Protein AF-0000000074527775 (afdb_homodimer)

Solvent-accessible surface area (backbone atoms only — not comparable to full-atom values): 13737 Å² total; per-residue (Å²): 125,90,85,75,30,67,47,82,61,46,40,72,69,41,56,65,43,55,23,72,72,35,73,63,36,33,44,51,71,63,74,42,88,70,61,66,78,47,74,62,95,48,33,41,27,26,55,46,90,75,56,88,42,85,32,30,34,38,37,35,44,49,78,55,73,40,43,36,58,60,75,55,53,80,89,44,18,60,60,48,2,46,46,50,45,46,50,14,51,49,37,59,76,68,68,30,77,65,9,24,32,39,37,35,48,28,40,65,21,26,45,24,39,61,26,42,42,46,36,38,39,38,21,70,51,78,47,34,42,63,56,63,125,91,84,77,31,67,47,80,60,46,41,73,70,41,57,65,44,56,23,72,71,36,73,66,37,32,44,51,71,61,74,43,89,71,62,65,77,46,73,62,93,47,34,41,26,23,54,46,91,77,55,88,41,86,32,29,34,38,38,33,43,50,77,58,74,42,43,36,58,58,74,56,51,80,89,44,19,60,60,47,2,47,46,48,45,47,50,15,51,50,36,59,76,68,68,30,75,64,9,24,31,40,37,34,46,29,39,67,22,25,44,25,39,60,26,43,43,46,36,40,40,38,22,73,48,80,47,35,40,63,56,63

InterPro domains:
  IPR001310 Histidine triad (HIT) protein [PR00332] (23-39)
  IPR001310 Histidine triad (HIT) protein [PR00332] (44-62)
  IPR001310 Histidine triad (HIT) protein [PR00332] (112-122)
  IPR001310 Histidine triad (HIT) protein [PTHR23089] (17-132)
  IPR011146 HIT-like domain [PF01230] (30-126)
  IPR011146 HIT-like domain [PS51084] (23-132)
  IPR019808 Histidine triad, conserved site [PS00892] (105-123)
  IPR036265 HIT-like superfamily [G3DSA:3.30.428.10] (6-132)
  IPR036265 HIT-like superfamily [SSF54197] (20-131)

Structure (mmCIF, N/CA/C/O backbone):
data_AF-0000000074527775-model_v1
#
loop_
_entity.id
_entity.type
_entity.pdbx_description
1 polymer 'Predicted protein'
#
loop_
_atom_site.group_PDB
_atom_site.id
_atom_site.type_symbol
_atom_site.label_atom_id
_atom_site.label_alt_id
_atom_site.label_comp_id
_atom_site.label_asym_id
_atom_site.label_entity_id
_atom_site.label_seq_id
_atom_site.pdbx_PDB_ins_code
_atom_site.Cartn_x
_atom_site.Cartn_y
_atom_site.Cartn_z
_atom_site.occupancy
_atom_site.B_iso_or_equiv
_atom_site.auth_seq_id
_atom_site.auth_comp_id
_atom_site.auth_asym_id
_atom_site.auth_atom_id
_atom_site.pdbx_PDB_model_num
ATOM 1 N N . MET A 1 1 ? 19.094 -18.531 9.008 1 29.58 1 MET A N 1
ATOM 2 C CA . MET A 1 1 ? 18.219 -17.875 8.039 1 29.58 1 MET A CA 1
ATOM 3 C C . MET A 1 1 ? 18.656 -16.438 7.797 1 29.58 1 MET A C 1
ATOM 5 O O . MET A 1 1 ? 18.875 -15.68 8.742 1 29.58 1 MET A O 1
ATOM 9 N N . SER A 1 2 ? 19.344 -16 6.945 1 36.06 2 SER A N 1
ATOM 10 C CA . SER A 1 2 ? 20.219 -14.844 6.824 1 36.06 2 SER A CA 1
ATOM 11 C C . SER A 1 2 ? 19.516 -13.562 7.23 1 36.06 2 SER A C 1
ATOM 13 O O . SER A 1 2 ? 18.438 -13.242 6.703 1 36.06 2 SER A O 1
ATOM 15 N N . SER A 1 3 ? 19.578 -12.992 8.492 1 49.12 3 SER A N 1
ATOM 16 C CA . SER A 1 3 ? 19.25 -11.898 9.406 1 49.12 3 SER A CA 1
ATOM 17 C C . SER A 1 3 ? 19.344 -10.547 8.711 1 49.12 3 SER A C 1
ATOM 19 O O . SER A 1 3 ? 19.422 -9.508 9.375 1 49.12 3 SER A O 1
ATOM 21 N N . SER A 1 4 ? 19.688 -10.5 7.449 1 61.34 4 SER A N 1
ATOM 22 C CA . SER A 1 4 ? 20.281 -9.328 6.809 1 61.34 4 SER A CA 1
ATOM 23 C C . SER A 1 4 ? 19.234 -8.258 6.523 1 61.34 4 SER A C 1
ATOM 25 O O . SER A 1 4 ? 19.578 -7.086 6.348 1 61.34 4 SER A O 1
ATOM 27 N N . GLY A 1 5 ? 17.875 -8.523 6.723 1 85.44 5 GLY A N 1
ATOM 28 C CA . GLY A 1 5 ? 16.875 -7.535 6.387 1 85.44 5 GLY A CA 1
ATOM 29 C C . GLY A 1 5 ? 16.688 -7.344 4.895 1 85.44 5 GLY A C 1
ATOM 30 O O . GLY A 1 5 ? 16 -6.418 4.457 1 85.44 5 GLY A O 1
ATOM 31 N N . GLU A 1 6 ? 17.344 -8.211 4.129 1 90.56 6 GLU A N 1
ATOM 32 C CA . GLU A 1 6 ? 17.266 -8.109 2.674 1 90.56 6 GLU A CA 1
ATOM 33 C C . GLU A 1 6 ? 16.25 -9.094 2.105 1 90.56 6 GLU A C 1
ATOM 35 O O . GLU A 1 6 ? 16.25 -10.273 2.471 1 90.56 6 GLU A O 1
ATOM 40 N N . LYS A 1 7 ? 15.508 -8.672 1.248 1 93.75 7 LYS A N 1
ATOM 41 C CA . LYS A 1 7 ? 14.555 -9.531 0.548 1 93.75 7 LYS A CA 1
ATOM 42 C C . LYS A 1 7 ? 15.227 -10.258 -0.611 1 93.75 7 LYS A C 1
ATOM 44 O O . LYS A 1 7 ? 15.914 -9.648 -1.427 1 93.75 7 LYS A O 1
ATOM 49 N N . PRO A 1 8 ? 15.055 -11.57 -0.705 1 89.25 8 PRO A N 1
ATOM 50 C CA . PRO A 1 8 ? 15.617 -12.297 -1.842 1 89.25 8 PRO A CA 1
ATOM 51 C C . PRO A 1 8 ? 15.141 -11.758 -3.188 1 89.25 8 PRO A C 1
ATOM 53 O O . PRO A 1 8 ? 13.977 -11.367 -3.322 1 89.25 8 PRO A O 1
ATOM 56 N N . GLY A 1 9 ? 16.062 -11.719 -4.172 1 91.56 9 GLY A N 1
ATOM 57 C CA . GLY A 1 9 ? 15.703 -11.391 -5.539 1 91.56 9 GLY A CA 1
ATOM 58 C C . GLY A 1 9 ? 15.828 -9.906 -5.844 1 91.56 9 GLY A C 1
ATOM 59 O O . GLY A 1 9 ? 15.664 -9.484 -6.992 1 91.56 9 GLY A O 1
ATOM 60 N N . VAL A 1 10 ? 16.125 -9.188 -4.879 1 94.62 10 VAL A N 1
ATOM 61 C CA . VAL A 1 10 ? 16.266 -7.75 -5.105 1 94.62 10 VAL A CA 1
ATOM 62 C C . VAL A 1 10 ? 17.594 -7.473 -5.824 1 94.62 10 VAL A C 1
ATOM 64 O O . VAL A 1 10 ? 18.672 -7.754 -5.293 1 94.62 10 VAL A O 1
ATOM 67 N N . SER A 1 11 ? 17.469 -7.012 -6.93 1 95.12 11 SER A N 1
ATOM 68 C CA . SER A 1 11 ? 18.641 -6.668 -7.727 1 95.12 11 SER A CA 1
ATOM 69 C C . SER A 1 11 ? 18.281 -5.801 -8.922 1 95.12 11 SER A C 1
ATOM 71 O O . SER A 1 11 ? 17.125 -5.82 -9.375 1 95.12 11 SER A O 1
ATOM 73 N N . ALA A 1 12 ? 19.281 -5.07 -9.422 1 94.44 12 ALA A N 1
ATOM 74 C CA . ALA A 1 12 ? 19.078 -4.258 -10.617 1 94.44 12 ALA A CA 1
ATOM 75 C C . ALA A 1 12 ? 18.672 -5.125 -11.805 1 94.44 12 ALA A C 1
ATOM 77 O O . ALA A 1 12 ? 17.875 -4.707 -12.641 1 94.44 12 ALA A O 1
ATOM 78 N N . ASP A 1 13 ? 19.203 -6.227 -11.898 1 95.44 13 ASP A N 1
ATOM 79 C CA . ASP A 1 13 ? 18.922 -7.137 -13 1 95.44 13 ASP A CA 1
ATOM 80 C C . ASP A 1 13 ? 17.453 -7.559 -12.992 1 95.44 13 ASP A C 1
ATOM 82 O O . ASP A 1 13 ? 16.797 -7.566 -14.039 1 95.44 13 ASP A O 1
ATOM 86 N N . HIS A 1 14 ? 16.953 -7.941 -11.867 1 95.38 14 HIS A N 1
ATOM 87 C CA . HIS A 1 14 ? 15.555 -8.336 -11.766 1 95.38 14 HIS A CA 1
ATOM 88 C C . HIS A 1 14 ? 14.633 -7.168 -12.078 1 95.38 14 HIS A C 1
ATOM 90 O O . HIS A 1 14 ? 13.57 -7.355 -12.672 1 95.38 14 HIS A O 1
ATOM 96 N N . LEU A 1 15 ? 15.055 -5.957 -11.711 1 97 15 LEU A N 1
ATOM 97 C CA . LEU A 1 15 ? 14.219 -4.777 -11.883 1 97 15 LEU A CA 1
ATOM 98 C C . LEU A 1 15 ? 14.336 -4.238 -13.305 1 97 15 LEU A C 1
ATOM 100 O O . LEU A 1 15 ? 13.594 -3.334 -13.695 1 97 15 LEU A O 1
ATOM 104 N N . ALA A 1 16 ? 15.281 -4.836 -14.102 1 96.81 16 ALA A N 1
ATOM 105 C CA . ALA A 1 16 ? 15.453 -4.457 -15.5 1 96.81 16 ALA A CA 1
ATOM 106 C C . ALA A 1 16 ? 14.555 -5.293 -16.406 1 96.81 16 ALA A C 1
ATOM 108 O O . ALA A 1 16 ? 14.383 -4.977 -17.594 1 96.81 16 ALA A O 1
ATOM 109 N N . VAL A 1 17 ? 14.016 -6.348 -15.859 1 97.75 17 VAL A N 1
ATOM 110 C CA . VAL A 1 17 ? 13.133 -7.211 -16.641 1 97.75 17 VAL A CA 1
ATOM 111 C C . VAL A 1 17 ? 11.867 -6.445 -17.016 1 97.75 17 VAL A C 1
ATOM 113 O O . VAL A 1 17 ? 11.273 -5.766 -16.188 1 97.75 17 VAL A O 1
ATOM 116 N N . ASN A 1 18 ? 11.453 -6.531 -18.281 1 98.44 18 ASN A N 1
ATOM 117 C CA . ASN A 1 18 ? 10.18 -5.945 -18.688 1 98.44 18 ASN A CA 1
ATOM 118 C C . ASN A 1 18 ? 9.016 -6.504 -17.859 1 98.44 18 ASN A C 1
ATOM 120 O O . ASN A 1 18 ? 8.883 -7.719 -17.719 1 98.44 18 ASN A O 1
ATOM 124 N N . PRO A 1 19 ? 8.219 -5.645 -17.328 1 98.56 19 PRO A N 1
ATOM 125 C CA . PRO A 1 19 ? 7.117 -6.141 -16.516 1 98.56 19 PRO A CA 1
ATOM 126 C C . PRO A 1 19 ? 6.305 -7.23 -17.203 1 98.56 19 PRO A C 1
ATOM 128 O O . PRO A 1 19 ? 5.895 -8.203 -16.562 1 98.56 19 PRO A O 1
ATOM 131 N N . SER A 1 20 ? 6.129 -7.145 -18.484 1 98.06 20 SER A N 1
ATOM 132 C CA . SER A 1 20 ? 5.305 -8.094 -19.219 1 98.06 20 SER A CA 1
ATOM 133 C C . SER A 1 20 ? 6 -9.445 -19.359 1 98.06 20 SER A C 1
ATOM 135 O O . SER A 1 20 ? 5.387 -10.43 -19.781 1 98.06 20 SER A O 1
ATOM 137 N N . GLU A 1 21 ? 7.227 -9.492 -18.938 1 98.12 21 GLU A N 1
ATOM 138 C CA . GLU A 1 21 ? 8.008 -10.727 -19.094 1 98.12 21 GLU A CA 1
ATOM 139 C C . GLU A 1 21 ? 8.258 -11.383 -17.734 1 98.12 21 GLU A C 1
ATOM 141 O O . GLU A 1 21 ? 8.945 -12.406 -17.656 1 98.12 21 GLU A O 1
ATOM 146 N N . THR A 1 22 ? 7.746 -10.828 -16.703 1 98.12 22 THR A N 1
ATOM 147 C CA . THR A 1 22 ? 7.922 -11.383 -15.375 1 98.12 22 THR A CA 1
ATOM 148 C C . THR A 1 22 ? 6.996 -12.578 -15.156 1 98.12 22 THR A C 1
ATOM 150 O O . THR A 1 22 ? 6.047 -12.781 -15.914 1 98.12 22 THR A O 1
ATOM 153 N N . LEU A 1 23 ? 7.324 -13.328 -14.133 1 97.06 23 LEU A N 1
ATOM 154 C CA . LEU A 1 23 ? 6.461 -14.43 -13.727 1 97.06 23 LEU A CA 1
ATOM 155 C C . LEU A 1 23 ? 5.055 -13.93 -13.406 1 97.06 23 LEU A C 1
ATOM 157 O O . LEU A 1 23 ? 4.07 -14.609 -13.711 1 97.06 23 LEU A O 1
ATOM 161 N N . PHE A 1 24 ? 4.875 -12.766 -12.867 1 98.62 24 PHE A N 1
ATOM 162 C CA . PHE A 1 24 ? 3.586 -12.219 -12.461 1 98.62 24 PHE A CA 1
ATOM 163 C C . PHE A 1 24 ? 2.723 -11.914 -13.68 1 98.62 24 PHE A C 1
ATOM 165 O O . PHE A 1 24 ? 1.505 -12.102 -13.648 1 98.62 24 PHE A O 1
ATOM 172 N N . ALA A 1 25 ? 3.406 -11.445 -14.703 1 98.5 25 ALA A N 1
ATOM 173 C CA . ALA A 1 25 ? 2.668 -11.234 -15.945 1 98.5 25 ALA A CA 1
ATOM 174 C C . ALA A 1 25 ? 2.107 -12.547 -16.484 1 98.5 25 ALA A C 1
ATOM 176 O O . ALA A 1 25 ? 1.001 -12.578 -17.031 1 98.5 25 ALA A O 1
ATOM 177 N N . LYS A 1 26 ? 2.863 -13.57 -16.344 1 98.38 26 LYS A N 1
ATOM 178 C CA . LYS A 1 26 ? 2.41 -14.883 -16.797 1 98.38 26 LYS A CA 1
ATOM 179 C C . LYS A 1 26 ? 1.216 -15.367 -15.977 1 98.38 26 LYS A C 1
ATOM 181 O O . LYS A 1 26 ? 0.289 -15.969 -16.531 1 98.38 26 LYS A O 1
ATOM 186 N N . PHE A 1 27 ? 1.232 -15.141 -14.664 1 98.56 27 PHE A N 1
ATOM 187 C CA . PHE A 1 27 ? 0.066 -15.43 -13.836 1 98.56 27 PHE A CA 1
ATOM 188 C C . PHE A 1 27 ? -1.142 -14.625 -14.305 1 98.56 27 PHE A C 1
ATOM 190 O O . PHE A 1 27 ? -2.232 -15.172 -14.477 1 98.56 27 PHE A O 1
ATOM 197 N N . ALA A 1 28 ? -0.949 -13.344 -14.602 1 98.38 28 ALA A N 1
ATOM 198 C CA . ALA A 1 28 ? -2.023 -12.422 -14.977 1 98.38 28 ALA A CA 1
ATOM 199 C C . ALA A 1 28 ? -2.689 -12.867 -16.281 1 98.38 28 ALA A C 1
ATOM 201 O O . ALA A 1 28 ? -3.906 -12.734 -16.438 1 98.38 28 ALA A O 1
ATOM 202 N N . ARG A 1 29 ? -1.897 -13.391 -17.141 1 97.69 29 ARG A N 1
ATOM 203 C CA . ARG A 1 29 ? -2.396 -13.797 -18.453 1 97.69 29 ARG A CA 1
ATOM 204 C C . ARG A 1 29 ? -2.91 -15.227 -18.422 1 97.69 29 ARG A C 1
ATOM 206 O O . ARG A 1 29 ? -3.377 -15.75 -19.438 1 97.69 29 ARG A O 1
ATOM 213 N N . GLY A 1 30 ? -2.721 -15.93 -17.328 1 97.38 30 GLY A N 1
ATOM 214 C CA . GLY A 1 30 ? -3.209 -17.297 -17.188 1 97.38 30 GLY A CA 1
ATOM 215 C C . GLY A 1 30 ? -2.312 -18.328 -17.844 1 97.38 30 GLY A C 1
ATOM 216 O O . GLY A 1 30 ? -2.744 -19.438 -18.125 1 97.38 30 GLY A O 1
ATOM 217 N N . GLU A 1 31 ? -1.124 -17.953 -18.094 1 97.88 31 GLU A N 1
ATOM 218 C CA . GLU A 1 31 ? -0.175 -18.859 -18.734 1 97.88 31 GLU A CA 1
ATOM 219 C C . GLU A 1 31 ? 0.413 -19.844 -17.719 1 97.88 31 GLU A C 1
ATOM 221 O O . GLU A 1 31 ? 0.849 -20.938 -18.094 1 97.88 31 GLU A O 1
ATOM 226 N N . LEU A 1 32 ? 0.538 -19.484 -16.5 1 97.31 32 LEU A N 1
ATOM 227 C CA . LEU A 1 32 ? 1.003 -20.312 -15.398 1 97.31 32 LEU A CA 1
ATOM 228 C C . LEU A 1 32 ? -0.009 -20.328 -14.258 1 97.31 32 LEU A C 1
ATOM 230 O O . LEU A 1 32 ? -0.692 -19.328 -14.023 1 97.31 32 LEU A O 1
ATOM 234 N N . ALA A 1 33 ? 0.009 -21.406 -13.594 1 96.31 33 ALA A N 1
ATOM 235 C CA . ALA A 1 33 ? -0.896 -21.516 -12.453 1 96.31 33 ALA A CA 1
ATOM 236 C C . ALA A 1 33 ? -0.273 -20.922 -11.195 1 96.31 33 ALA A C 1
ATOM 238 O O . ALA A 1 33 ? 0.952 -20.891 -11.055 1 96.31 33 ALA A O 1
ATOM 239 N N . CYS A 1 34 ? -1.092 -20.422 -10.328 1 96.81 34 CYS A N 1
ATOM 240 C CA . CYS A 1 34 ? -0.702 -19.953 -9.008 1 96.81 34 CYS A CA 1
ATOM 241 C C . CYS A 1 34 ? -1.751 -20.328 -7.965 1 96.81 34 CYS A C 1
ATOM 243 O O . CYS A 1 34 ? -2.826 -20.812 -8.312 1 96.81 34 CYS A O 1
ATOM 245 N N . ALA A 1 35 ? -1.419 -20.266 -6.703 1 98.19 35 ALA A N 1
ATOM 246 C CA . ALA A 1 35 ? -2.371 -20.531 -5.633 1 98.19 35 ALA A CA 1
ATOM 247 C C . ALA A 1 35 ? -3.365 -19.391 -5.469 1 98.19 35 ALA A C 1
ATOM 249 O O . ALA A 1 35 ? -3.334 -18.672 -4.473 1 98.19 35 ALA A O 1
ATOM 250 N N . LYS A 1 36 ? -4.305 -19.391 -6.383 1 98.5 36 LYS A N 1
ATOM 251 C CA . LYS A 1 36 ? -5.254 -18.281 -6.527 1 98.5 36 LYS A CA 1
ATOM 252 C C . LYS A 1 36 ? -6.23 -18.25 -5.355 1 98.5 36 LYS A C 1
ATOM 254 O O . LYS A 1 36 ? -6.734 -19.281 -4.922 1 98.5 36 LYS A O 1
ATOM 259 N N . VAL A 1 37 ? -6.523 -17.016 -4.879 1 98.75 37 VAL A N 1
ATOM 260 C CA . VAL A 1 37 ? -7.523 -16.875 -3.828 1 98.75 37 VAL A CA 1
ATOM 261 C C . VAL A 1 37 ? -8.648 -15.953 -4.301 1 98.75 37 VAL A C 1
ATOM 263 O O . VAL A 1 37 ? -9.727 -15.922 -3.701 1 98.75 37 VAL A O 1
ATOM 266 N N . TYR A 1 38 ? -8.43 -15.141 -5.328 1 98.88 38 TYR A N 1
ATOM 267 C CA . TYR A 1 38 ? -9.414 -14.234 -5.91 1 98.88 38 TYR A CA 1
ATOM 268 C C . TYR A 1 38 ? -9.07 -13.914 -7.359 1 98.88 38 TYR A C 1
ATOM 270 O O . TYR A 1 38 ? -7.895 -13.781 -7.711 1 98.88 38 TYR A O 1
ATOM 278 N N . GLU A 1 39 ? -10.039 -13.773 -8.133 1 98.75 39 GLU A N 1
ATOM 279 C CA . GLU A 1 39 ? -9.812 -13.305 -9.492 1 98.75 39 GLU A CA 1
ATOM 280 C C . GLU A 1 39 ? -11.07 -12.664 -10.078 1 98.75 39 GLU A C 1
ATOM 282 O O . GLU A 1 39 ? -12.18 -13.164 -9.867 1 98.75 39 GLU A O 1
ATOM 287 N N . ASP A 1 40 ? -10.969 -11.57 -10.727 1 98.5 40 ASP A N 1
ATOM 288 C CA . ASP A 1 40 ? -11.969 -11.008 -11.625 1 98.5 40 ASP A CA 1
ATOM 289 C C . ASP A 1 40 ? -11.336 -10.547 -12.938 1 98.5 40 ASP A C 1
ATOM 291 O O . ASP A 1 40 ? -10.219 -10.961 -13.266 1 98.5 40 ASP A O 1
ATOM 295 N N . ASP A 1 41 ? -12.008 -9.758 -13.711 1 98.12 41 ASP A N 1
ATOM 296 C CA . ASP A 1 41 ? -11.539 -9.406 -15.055 1 98.12 41 ASP A CA 1
ATOM 297 C C . ASP A 1 41 ? -10.305 -8.516 -14.984 1 98.12 41 ASP A C 1
ATOM 299 O O . ASP A 1 41 ? -9.531 -8.453 -15.938 1 98.12 41 ASP A O 1
ATOM 303 N N . LYS A 1 42 ? -10.055 -7.906 -13.844 1 98.62 42 LYS A N 1
ATOM 304 C CA . LYS A 1 42 ? -9.031 -6.863 -13.82 1 98.62 42 LYS A CA 1
ATOM 305 C C . LYS A 1 42 ? -7.934 -7.195 -12.805 1 98.62 42 LYS A C 1
ATOM 307 O O . LYS A 1 42 ? -6.855 -6.598 -12.828 1 98.62 42 LYS A O 1
ATOM 312 N N . THR A 1 43 ? -8.219 -8.109 -11.875 1 98.81 43 THR A N 1
ATOM 313 C CA . THR A 1 43 ? -7.305 -8.297 -10.758 1 98.81 43 THR A CA 1
ATOM 314 C C . THR A 1 43 ? -7.199 -9.773 -10.383 1 98.81 43 THR A C 1
ATOM 316 O O . THR A 1 43 ? -8.172 -10.523 -10.516 1 98.81 43 THR A O 1
ATOM 319 N N . LEU A 1 44 ? -6.016 -10.172 -10.039 1 98.88 44 LEU A N 1
ATOM 320 C CA . LEU A 1 44 ? -5.695 -11.516 -9.562 1 98.88 44 LEU A CA 1
ATOM 321 C C . LEU A 1 44 ? -5.008 -11.461 -8.203 1 98.88 44 LEU A C 1
ATOM 323 O O . LEU A 1 44 ? -4.129 -10.633 -7.977 1 98.88 44 LEU A O 1
ATOM 327 N N . ALA A 1 45 ? -5.453 -12.281 -7.234 1 98.94 45 ALA A N 1
ATOM 328 C CA . ALA A 1 45 ? -4.785 -12.445 -5.941 1 98.94 45 ALA A CA 1
ATOM 329 C C . ALA A 1 45 ? -4.41 -13.906 -5.699 1 98.94 45 ALA A C 1
ATOM 331 O O . ALA A 1 45 ? -5.184 -14.812 -6.016 1 98.94 45 ALA A O 1
ATOM 332 N N . PHE A 1 46 ? -3.238 -14.117 -5.184 1 98.94 46 PHE A N 1
ATOM 333 C CA . PHE A 1 46 ? -2.75 -15.469 -4.961 1 98.94 46 PHE A CA 1
ATOM 334 C C . PHE A 1 46 ? -1.8 -15.516 -3.768 1 98.94 46 PHE A C 1
ATOM 336 O O . PHE A 1 46 ? -1.324 -14.477 -3.309 1 98.94 46 PHE A O 1
ATOM 343 N N . LYS A 1 47 ? -1.502 -16.641 -3.258 1 98.81 47 LYS A N 1
ATOM 344 C CA . LYS A 1 47 ? -0.663 -16.812 -2.074 1 98.81 47 LYS A CA 1
ATOM 345 C C . LYS A 1 47 ? 0.812 -16.625 -2.414 1 98.81 47 LYS A C 1
ATOM 347 O O . LYS A 1 47 ? 1.282 -17.078 -3.455 1 98.81 47 LYS A O 1
ATOM 352 N N . ASP A 1 48 ? 1.47 -15.906 -1.571 1 98.38 48 ASP A N 1
ATOM 353 C CA . ASP A 1 48 ? 2.924 -15.859 -1.704 1 98.38 48 ASP A CA 1
ATOM 354 C C . ASP A 1 48 ? 3.549 -17.219 -1.354 1 98.38 48 ASP A C 1
ATOM 356 O O . ASP A 1 48 ? 3.154 -17.844 -0.373 1 98.38 48 ASP A O 1
ATOM 360 N N . ILE A 1 49 ? 4.477 -17.609 -2.033 1 95.94 49 ILE A N 1
ATOM 361 C CA . ILE A 1 49 ? 5.074 -18.938 -1.838 1 95.94 49 ILE A CA 1
ATOM 362 C C . ILE A 1 49 ? 6.102 -18.875 -0.709 1 95.94 49 ILE A C 1
ATOM 364 O O . ILE A 1 49 ? 6.531 -19.906 -0.196 1 95.94 49 ILE A O 1
ATOM 368 N N . ASN A 1 50 ? 6.613 -17.719 -0.351 1 95.81 50 ASN A N 1
ATOM 369 C CA . ASN A 1 50 ? 7.48 -17.469 0.794 1 95.81 50 ASN A CA 1
ATOM 370 C C . ASN A 1 50 ? 6.828 -16.531 1.796 1 95.81 50 ASN A C 1
ATOM 372 O O . ASN A 1 50 ? 7.316 -15.414 2.012 1 95.81 50 ASN A O 1
ATOM 376 N N . PRO A 1 51 ? 5.855 -16.969 2.471 1 98 51 PRO A N 1
ATOM 377 C CA . PRO A 1 51 ? 5.055 -16.078 3.312 1 98 51 PRO A CA 1
ATOM 378 C C . PRO A 1 51 ? 5.855 -15.484 4.469 1 98 51 PRO A C 1
ATOM 380 O O . PRO A 1 51 ? 6.668 -16.188 5.086 1 98 51 PRO A O 1
ATOM 383 N N . GLN A 1 52 ? 5.668 -14.211 4.711 1 97.69 52 GLN A N 1
ATOM 384 C CA . GLN A 1 52 ? 6.316 -13.492 5.801 1 97.69 52 GLN A CA 1
ATOM 385 C C . GLN A 1 52 ? 5.418 -13.43 7.031 1 97.69 52 GLN A C 1
ATOM 387 O O . GLN A 1 52 ? 5.809 -12.883 8.062 1 97.69 52 GLN A O 1
ATOM 392 N N . ALA A 1 53 ? 4.211 -13.945 6.996 1 98.06 53 ALA A N 1
ATOM 393 C CA . ALA A 1 53 ? 3.184 -14.031 8.031 1 98.06 53 ALA A CA 1
ATO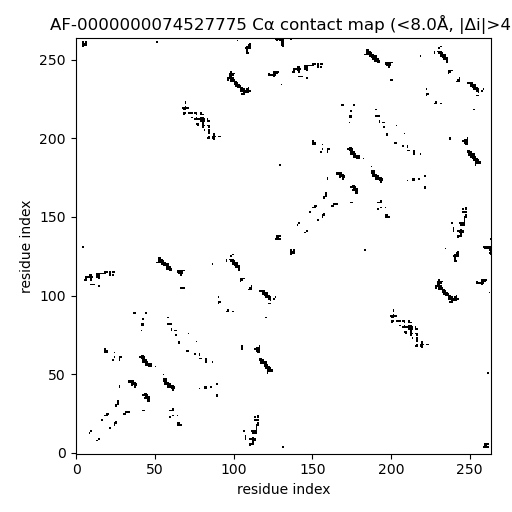M 394 C C . ALA A 1 53 ? 2.186 -15.148 7.723 1 98.06 53 ALA A C 1
ATOM 396 O O . ALA A 1 53 ? 2.189 -15.703 6.621 1 98.06 53 ALA A O 1
ATOM 397 N N . PRO A 1 54 ? 1.348 -15.523 8.688 1 98.5 54 PRO A N 1
ATOM 398 C CA . PRO A 1 54 ? 0.38 -16.594 8.422 1 98.5 54 PRO A CA 1
ATOM 399 C C . PRO A 1 54 ? -0.489 -16.312 7.199 1 98.5 54 PRO A C 1
ATOM 401 O O . PRO A 1 54 ? -0.851 -17.234 6.469 1 98.5 54 PRO A O 1
ATOM 404 N N . ALA A 1 55 ? -0.839 -15.094 7 1 98.75 55 ALA A N 1
ATOM 405 C CA . ALA A 1 55 ? -1.514 -14.648 5.781 1 98.75 55 ALA A CA 1
ATOM 406 C C . ALA 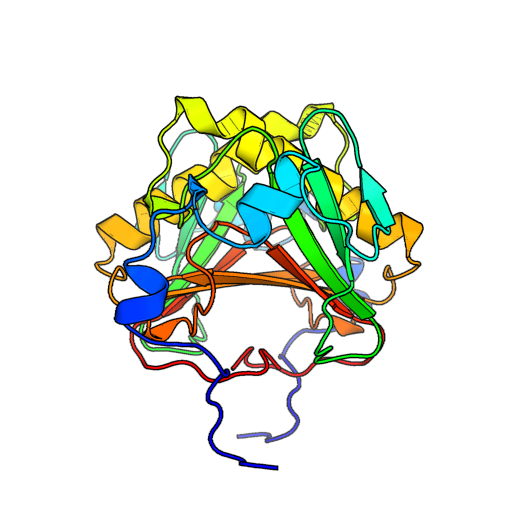A 1 55 ? -0.605 -13.75 4.949 1 98.75 55 ALA A C 1
ATOM 408 O O . ALA A 1 55 ? -0.122 -12.727 5.434 1 98.75 55 ALA A O 1
ATOM 409 N N . HIS A 1 56 ? -0.314 -14.109 3.773 1 98.94 56 HIS A N 1
ATOM 410 C CA . HIS A 1 56 ? 0.49 -13.328 2.842 1 98.94 56 HIS A CA 1
ATOM 411 C C . HIS A 1 56 ? 0.05 -13.562 1.401 1 98.94 56 HIS A C 1
ATOM 413 O O . HIS A 1 56 ? 0.308 -14.625 0.834 1 98.94 56 HIS A O 1
ATOM 419 N N . TYR A 1 57 ? -0.6 -12.617 0.872 1 98.94 57 TYR A N 1
ATOM 420 C CA . TYR A 1 57 ? -1.144 -12.68 -0.48 1 98.94 57 TYR A CA 1
ATOM 421 C C . TYR A 1 57 ? -0.521 -11.609 -1.37 1 98.94 57 TYR A C 1
ATOM 423 O O . TYR A 1 57 ? -0.125 -10.547 -0.888 1 98.94 57 TYR A O 1
ATOM 431 N N . LEU A 1 58 ? -0.398 -11.945 -2.586 1 98.94 58 LEU A N 1
ATOM 432 C CA . LEU A 1 58 ? 0.011 -11.016 -3.629 1 98.94 58 LEU A CA 1
ATOM 433 C C . LEU A 1 58 ? -1.171 -10.633 -4.516 1 98.94 58 LEU A C 1
ATOM 435 O O . LEU A 1 58 ? -1.945 -11.508 -4.926 1 98.94 58 LEU A O 1
ATOM 439 N N . ILE A 1 59 ? -1.385 -9.359 -4.688 1 98.94 59 ILE A N 1
ATOM 440 C CA . ILE A 1 59 ? -2.492 -8.859 -5.496 1 98.94 59 ILE A CA 1
ATOM 441 C C . ILE A 1 59 ? -1.947 -8.055 -6.672 1 98.94 59 ILE A C 1
ATOM 443 O O . ILE A 1 59 ? -1.188 -7.102 -6.484 1 98.94 59 ILE A O 1
ATOM 447 N N . ILE A 1 60 ? -2.34 -8.43 -7.906 1 98.94 60 ILE A N 1
ATOM 448 C CA . ILE A 1 60 ? -1.782 -7.824 -9.109 1 98.94 60 ILE A CA 1
ATOM 449 C C . ILE A 1 60 ? -2.91 -7.434 -10.062 1 98.94 60 ILE A C 1
ATOM 451 O O . ILE A 1 60 ? -3.984 -8.039 -10.039 1 98.94 60 ILE A O 1
ATOM 455 N N . SER A 1 61 ? -2.684 -6.41 -10.812 1 98.88 61 SER A N 1
ATOM 456 C CA . SER A 1 61 ? -3.598 -6.062 -11.891 1 98.88 61 SER A CA 1
ATOM 457 C C . SER A 1 61 ? -3.369 -6.945 -13.117 1 98.88 61 SER A C 1
ATOM 459 O O . SER A 1 61 ? -2.225 -7.234 -13.477 1 98.88 61 SER A O 1
ATOM 461 N N . LYS A 1 62 ? -4.395 -7.391 -13.734 1 98.62 62 LYS A N 1
ATOM 462 C CA . LYS A 1 62 ? -4.312 -8.141 -14.984 1 98.62 62 LYS A CA 1
ATOM 463 C C . LYS A 1 62 ? -4.27 -7.207 -16.188 1 98.62 62 LYS A C 1
ATOM 465 O O . LYS A 1 62 ? -3.93 -7.629 -17.297 1 98.62 62 LYS A O 1
ATOM 470 N N . VAL A 1 63 ? -4.582 -5.902 -15.984 1 98.12 63 VAL A N 1
ATOM 471 C CA . VAL A 1 63 ? -4.777 -5 -17.109 1 98.12 63 VAL A CA 1
ATOM 472 C C . VAL A 1 63 ? -3.701 -3.916 -17.094 1 98.12 63 VAL A C 1
ATOM 474 O O . VAL A 1 63 ? -3.57 -3.154 -18.062 1 98.12 63 VAL A O 1
ATOM 477 N N . LEU A 1 64 ? -3.025 -3.82 -16.047 1 97.06 64 LEU A N 1
ATOM 478 C CA . LEU A 1 64 ? -1.926 -2.873 -15.891 1 97.06 64 LEU A CA 1
ATOM 479 C C . LEU A 1 64 ? -0.608 -3.604 -15.656 1 97.06 64 LEU A C 1
ATOM 481 O O . LEU A 1 64 ? -0.384 -4.16 -14.578 1 97.06 64 LEU A O 1
ATOM 485 N N . GLN A 1 65 ? 0.278 -3.623 -16.656 1 97.38 65 GLN A N 1
ATOM 486 C CA . GLN A 1 65 ? 1.561 -4.309 -16.547 1 97.38 65 GLN A CA 1
ATOM 487 C C . GLN A 1 65 ? 2.713 -3.314 -16.469 1 97.38 65 GLN A C 1
ATOM 489 O O . GLN A 1 65 ? 3.473 -3.154 -17.422 1 97.38 65 GLN A O 1
ATOM 494 N N . VAL A 1 66 ? 2.869 -2.686 -15.359 1 98.5 66 VAL A N 1
ATOM 495 C CA . VAL A 1 66 ? 3.939 -1.73 -15.094 1 98.5 66 VAL A CA 1
ATOM 496 C C . VAL A 1 66 ? 4.723 -2.164 -13.852 1 98.5 66 VAL A C 1
ATOM 498 O O . VAL A 1 66 ? 4.273 -3.029 -13.102 1 98.5 66 VAL A O 1
ATOM 501 N N . GLY A 1 67 ? 5.82 -1.631 -13.648 1 98.62 67 GLY A N 1
ATOM 502 C CA . GLY A 1 67 ? 6.684 -2.059 -12.562 1 98.62 67 GLY A CA 1
ATOM 503 C C . GLY A 1 67 ? 6.375 -1.368 -11.25 1 98.62 67 GLY A C 1
ATOM 504 O O . GLY A 1 67 ? 6.586 -1.94 -10.18 1 98.62 67 GLY A O 1
ATOM 505 N N . ASN A 1 68 ? 5.926 -0.106 -11.32 1 98.69 68 ASN A N 1
ATOM 506 C CA . ASN A 1 68 ? 5.801 0.72 -10.125 1 98.69 68 ASN A CA 1
ATOM 507 C C . ASN A 1 68 ? 4.645 1.708 -10.242 1 98.69 68 ASN A C 1
ATOM 509 O O . ASN A 1 68 ? 4.203 2.023 -11.352 1 98.69 68 ASN A O 1
ATOM 513 N N . VAL A 1 69 ? 4.234 2.176 -9.078 1 98.75 69 VAL A N 1
ATOM 514 C CA . VAL A 1 69 ? 3.158 3.16 -9.047 1 98.75 69 VAL A CA 1
ATOM 515 C C . VAL A 1 69 ? 3.609 4.438 -9.75 1 98.75 69 VAL A C 1
ATOM 517 O O . VAL A 1 69 ? 2.811 5.098 -10.422 1 98.75 69 VAL A O 1
ATOM 520 N N . HIS A 1 70 ? 4.902 4.805 -9.633 1 98.75 70 HIS A N 1
ATOM 521 C CA . HIS A 1 70 ? 5.375 6.047 -10.234 1 98.75 70 HIS A CA 1
ATOM 522 C C . HIS A 1 70 ? 5.5 5.914 -11.75 1 98.75 70 HIS A C 1
ATOM 524 O O . HIS A 1 70 ? 5.699 6.91 -12.453 1 98.75 70 HIS A O 1
ATOM 530 N N . SER A 1 71 ? 5.363 4.742 -12.297 1 98.5 71 SER A N 1
ATOM 531 C CA . SER A 1 71 ? 5.402 4.523 -13.742 1 98.5 71 SER A CA 1
ATOM 532 C C . SER A 1 71 ? 4.016 4.645 -14.359 1 98.5 71 SER A C 1
ATOM 534 O O . SER A 1 71 ? 3.855 4.516 -15.57 1 98.5 71 SER A O 1
ATOM 536 N N . THR A 1 72 ? 3.01 4.953 -13.539 1 98.62 72 THR A N 1
ATOM 537 C CA . THR A 1 72 ? 1.636 5.023 -14.023 1 98.62 72 THR A CA 1
ATOM 538 C C . THR A 1 72 ? 1.296 6.438 -14.484 1 98.62 72 THR A C 1
ATOM 540 O O . THR A 1 72 ? 2.016 7.387 -14.164 1 98.62 72 THR A O 1
ATOM 543 N N . THR A 1 73 ? 0.298 6.555 -15.281 1 98 73 THR A N 1
ATOM 544 C CA . THR A 1 73 ? -0.296 7.82 -15.695 1 98 73 THR A CA 1
ATOM 545 C C . THR A 1 73 ? -1.72 7.953 -15.156 1 98 73 THR A C 1
ATOM 547 O O . THR A 1 73 ? -2.252 7.016 -14.562 1 98 73 THR A O 1
ATOM 550 N N . GLU A 1 74 ? -2.26 9.086 -15.32 1 96.81 74 GLU A N 1
ATOM 551 C CA . GLU A 1 74 ? -3.613 9.328 -14.828 1 96.81 74 GLU A CA 1
ATOM 552 C C . GLU A 1 74 ? -4.605 8.344 -15.445 1 96.81 74 GLU A C 1
ATOM 554 O O . GLU A 1 74 ? -5.578 7.949 -14.797 1 96.81 74 GLU A O 1
ATOM 559 N N . SER A 1 75 ? -4.379 7.91 -16.703 1 98.25 75 SER A N 1
ATOM 560 C CA . SER A 1 75 ? -5.273 6.977 -17.375 1 98.25 75 SER A CA 1
ATOM 561 C C . SER A 1 75 ? -5.246 5.602 -16.719 1 98.25 75 SER A C 1
ATOM 563 O O . SER A 1 75 ? -6.113 4.766 -16.984 1 98.25 75 SER A O 1
ATOM 565 N N . ASP A 1 76 ? -4.297 5.352 -15.828 1 98.62 76 ASP A N 1
ATOM 566 C CA . ASP A 1 76 ? -4.16 4.062 -15.164 1 98.62 76 ASP A CA 1
ATOM 567 C C . ASP A 1 76 ? -4.906 4.055 -13.828 1 98.62 76 ASP A C 1
ATOM 569 O O . ASP A 1 76 ? -5.023 3.01 -13.188 1 98.62 76 ASP A O 1
ATOM 573 N N . ALA A 1 77 ? -5.504 5.176 -13.438 1 98.44 77 ALA A N 1
ATOM 574 C CA . ALA A 1 77 ? -6.129 5.34 -12.125 1 98.44 77 ALA A CA 1
ATOM 575 C C . ALA A 1 77 ? -7.258 4.332 -11.922 1 98.44 77 ALA A C 1
ATOM 577 O O . ALA A 1 77 ? -7.406 3.768 -10.836 1 98.44 77 ALA A O 1
ATOM 578 N N . PRO A 1 78 ? -8.062 4.031 -12.977 1 98.38 78 PRO A N 1
ATOM 579 C CA . PRO A 1 78 ? -9.125 3.051 -12.766 1 98.38 78 PRO A CA 1
ATOM 580 C C . PRO A 1 78 ? -8.594 1.676 -12.375 1 98.38 78 PRO A C 1
ATOM 582 O O . PRO A 1 78 ? -9.133 1.038 -11.461 1 98.38 78 PRO A O 1
ATOM 585 N N . ALA A 1 79 ? -7.539 1.24 -13 1 98.69 79 ALA A N 1
ATOM 586 C CA . ALA A 1 79 ? -6.945 -0.052 -12.664 1 98.69 79 ALA A CA 1
ATOM 587 C C . ALA A 1 79 ? -6.34 -0.033 -11.266 1 98.69 79 ALA A C 1
ATOM 589 O O . ALA A 1 79 ? -6.469 -1.002 -10.516 1 98.69 79 ALA A O 1
ATOM 590 N N . LEU A 1 80 ? -5.691 1.061 -10.906 1 98.88 80 LEU A N 1
ATOM 591 C CA . LEU A 1 80 ? -5.117 1.223 -9.57 1 98.88 80 LEU A CA 1
ATOM 592 C C . LEU A 1 80 ? -6.207 1.176 -8.508 1 98.88 80 LEU A C 1
ATOM 594 O O . LEU A 1 80 ? -6.031 0.536 -7.465 1 98.88 80 LEU A O 1
ATOM 598 N N . GLY A 1 81 ? -7.289 1.903 -8.781 1 98.88 81 GLY A N 1
ATOM 599 C CA . GLY A 1 81 ? -8.398 1.925 -7.844 1 98.88 81 GLY A CA 1
ATOM 600 C C . GLY A 1 81 ? -9.016 0.558 -7.621 1 98.88 81 GLY A C 1
ATOM 601 O O . GLY A 1 81 ? -9.328 0.188 -6.484 1 98.88 81 GLY A O 1
ATOM 602 N N . HIS A 1 82 ? -9.211 -0.162 -8.727 1 98.81 82 HIS A N 1
ATOM 603 C CA . HIS A 1 82 ? -9.781 -1.502 -8.633 1 98.81 82 HIS A CA 1
ATOM 604 C C . HIS A 1 82 ? -8.852 -2.441 -7.867 1 98.81 82 HIS A C 1
ATOM 606 O O . HIS A 1 82 ? -9.32 -3.307 -7.125 1 98.81 82 HIS A O 1
ATOM 612 N N . LEU A 1 83 ? -7.594 -2.279 -8.055 1 98.88 83 LEU A N 1
ATOM 613 C CA . LEU A 1 83 ? -6.59 -3.066 -7.352 1 98.88 83 LEU A CA 1
ATOM 614 C C . LEU A 1 83 ? -6.746 -2.93 -5.84 1 98.88 83 LEU A C 1
ATOM 616 O O . LEU A 1 83 ? -6.809 -3.932 -5.125 1 98.88 83 LEU A O 1
ATOM 620 N N . LEU A 1 84 ? -6.848 -1.7 -5.309 1 98.88 84 LEU A N 1
ATOM 621 C CA . LEU A 1 84 ? -7.012 -1.45 -3.883 1 98.88 84 LEU A CA 1
ATOM 622 C C . LEU A 1 84 ? -8.383 -1.919 -3.4 1 98.88 84 LEU A C 1
ATOM 624 O O . LEU A 1 84 ? -8.508 -2.463 -2.301 1 98.88 84 LEU A O 1
ATOM 628 N N . PHE A 1 85 ? -9.406 -1.712 -4.23 1 98.88 85 PHE A N 1
ATOM 629 C CA . PHE A 1 85 ? -10.742 -2.188 -3.883 1 98.88 85 PHE A CA 1
ATOM 630 C C . PHE A 1 85 ? -10.734 -3.693 -3.66 1 98.88 85 PHE A C 1
ATOM 632 O O . PHE A 1 85 ? -11.25 -4.18 -2.652 1 98.88 85 PHE A O 1
ATOM 639 N N . VAL A 1 86 ? -10.094 -4.41 -4.559 1 98.94 86 VAL A N 1
ATOM 640 C CA . VAL A 1 86 ? -10.023 -5.867 -4.465 1 98.94 86 VAL A CA 1
ATOM 641 C C . VAL A 1 86 ? -9.234 -6.266 -3.221 1 98.94 86 VAL A C 1
ATOM 643 O O . VAL A 1 86 ? -9.555 -7.258 -2.564 1 98.94 86 VAL A O 1
ATOM 646 N N . ALA A 1 87 ? -8.195 -5.508 -2.891 1 98.94 87 ALA A N 1
ATOM 647 C CA . ALA A 1 87 ? -7.461 -5.797 -1.663 1 98.94 87 ALA A CA 1
ATOM 648 C C . ALA A 1 87 ? -8.398 -5.82 -0.456 1 98.94 87 ALA A C 1
ATOM 650 O O . ALA A 1 87 ? -8.266 -6.672 0.423 1 98.94 87 ALA A O 1
ATOM 651 N N . GLY A 1 88 ? -9.32 -4.867 -0.41 1 98.88 88 GLY A N 1
ATOM 652 C CA . GLY A 1 88 ? -10.32 -4.867 0.652 1 98.88 88 GLY A CA 1
ATOM 653 C C . GLY A 1 88 ? -11.195 -6.102 0.647 1 98.88 88 GLY A C 1
ATOM 654 O O . GLY A 1 88 ? -11.492 -6.664 1.704 1 98.88 88 GLY A O 1
ATOM 655 N N . GLN A 1 89 ? -11.562 -6.531 -0.55 1 98.81 89 GLN A N 1
ATOM 656 C CA . GLN A 1 89 ? -12.391 -7.727 -0.689 1 98.81 89 GLN A CA 1
ATOM 657 C C . GLN A 1 89 ? -11.641 -8.969 -0.216 1 98.81 89 GLN A C 1
ATOM 659 O O . GLN A 1 89 ? -12.219 -9.828 0.454 1 98.81 89 GLN A O 1
ATOM 664 N N . VAL A 1 90 ? -10.406 -9.07 -0.575 1 98.88 90 VAL A N 1
ATOM 665 C CA . VAL A 1 90 ? -9.586 -10.219 -0.195 1 98.88 90 VAL A CA 1
ATOM 666 C C . VAL A 1 90 ? -9.414 -10.25 1.322 1 98.88 90 VAL A C 1
ATOM 668 O O . VAL A 1 90 ? -9.469 -11.312 1.937 1 98.88 90 VAL A O 1
ATOM 671 N N . ALA A 1 91 ? -9.203 -9.086 1.961 1 98.94 91 ALA A N 1
ATOM 672 C CA . ALA A 1 91 ? -9.078 -9.016 3.414 1 98.94 91 ALA A CA 1
ATOM 673 C C . ALA A 1 91 ? -10.32 -9.586 4.102 1 98.94 91 ALA A C 1
ATOM 675 O O . ALA A 1 91 ? -10.211 -10.328 5.082 1 98.94 91 ALA A O 1
ATOM 676 N N . LYS A 1 92 ? -11.484 -9.188 3.6 1 98.81 92 LYS A N 1
ATOM 677 C CA . LYS A 1 92 ? -12.734 -9.711 4.145 1 98.81 92 LYS A CA 1
ATOM 678 C C . LYS A 1 92 ? -12.852 -11.211 3.926 1 98.81 92 LYS A C 1
ATOM 680 O O . LYS A 1 92 ? -13.164 -11.961 4.855 1 98.81 92 LYS A O 1
ATOM 685 N N . GLN A 1 93 ? -12.602 -11.633 2.707 1 98.75 93 GLN A N 1
ATOM 686 C CA . GLN A 1 93 ? -12.734 -13.031 2.309 1 98.75 93 GLN A CA 1
ATOM 687 C C . GLN A 1 93 ? -11.836 -13.93 3.156 1 98.75 93 GLN A C 1
ATOM 689 O O . GLN A 1 93 ? -12.227 -15.039 3.52 1 98.75 93 GLN A O 1
ATOM 694 N N . GLU A 1 94 ? -10.641 -13.445 3.475 1 98.62 94 GLU A N 1
ATOM 695 C CA . GLU A 1 94 ? -9.633 -14.258 4.16 1 98.62 94 GLU A CA 1
ATOM 696 C C . GLU A 1 94 ? -9.664 -14.008 5.664 1 98.62 94 GLU A C 1
ATOM 698 O O . GLU A 1 94 ? -8.758 -14.422 6.383 1 98.62 94 GLU A O 1
ATOM 703 N N . ASP A 1 95 ? -10.664 -13.273 6.176 1 98.31 95 ASP A N 1
ATOM 704 C CA . ASP A 1 95 ? -10.922 -13.039 7.594 1 98.31 95 ASP A CA 1
ATOM 705 C C . ASP A 1 95 ? -9.727 -12.359 8.266 1 98.31 95 ASP A C 1
ATOM 707 O O . ASP A 1 95 ? -9.227 -12.852 9.281 1 98.31 95 ASP A O 1
ATOM 711 N N . LEU A 1 96 ? -9.328 -11.25 7.672 1 98.62 96 LEU A N 1
ATOM 712 C CA . LEU A 1 96 ? -8.164 -10.539 8.188 1 98.62 96 LEU A CA 1
ATOM 713 C C . LEU A 1 96 ? -8.57 -9.227 8.844 1 98.62 96 LEU A C 1
ATOM 715 O O . LEU A 1 96 ? -7.766 -8.297 8.945 1 98.62 96 LEU A O 1
ATOM 719 N N . LEU A 1 97 ? -9.75 -9.109 9.328 1 97.88 97 LEU A N 1
ATOM 720 C CA . LEU A 1 97 ? -10.289 -7.816 9.75 1 97.88 97 LEU A CA 1
ATOM 721 C C . LEU A 1 97 ? -9.805 -7.453 11.148 1 97.88 97 LEU A C 1
ATOM 723 O O . LEU A 1 97 ? -9.969 -6.312 11.586 1 97.88 97 LEU A O 1
ATOM 727 N N . ASP A 1 98 ? -9.109 -8.445 11.844 1 97.31 98 ASP A N 1
ATOM 728 C CA . ASP A 1 98 ? -8.383 -8.078 13.062 1 97.31 98 ASP A CA 1
ATOM 729 C C . ASP A 1 98 ? -7.242 -7.117 12.75 1 97.31 98 ASP A C 1
ATOM 731 O O . ASP A 1 98 ? -6.77 -6.402 13.641 1 97.31 98 ASP A O 1
ATOM 735 N N . GLY A 1 99 ? -6.77 -7.258 11.516 1 98.5 99 GLY A N 1
ATOM 736 C CA . GLY A 1 99 ? -5.75 -6.336 11.031 1 98.5 99 GLY A CA 1
ATOM 737 C C . GLY A 1 99 ? -4.852 -6.941 9.969 1 98.5 99 GLY A C 1
ATOM 738 O O . GLY A 1 99 ? -4.664 -8.156 9.93 1 98.5 99 GLY A O 1
ATOM 739 N N . TYR A 1 100 ? -4.336 -6.109 9.164 1 98.88 100 TYR A N 1
ATOM 740 C CA . TYR A 1 100 ? -3.414 -6.473 8.086 1 98.88 100 TYR A CA 1
ATOM 741 C C . TYR A 1 100 ? -2.656 -5.25 7.586 1 98.88 100 TYR A C 1
ATOM 743 O O . TYR A 1 100 ? -2.947 -4.121 7.988 1 98.88 100 TYR A O 1
ATOM 751 N N . ARG A 1 101 ? -1.671 -5.535 6.77 1 98.94 101 ARG A N 1
ATOM 752 C CA . ARG A 1 101 ? -0.847 -4.496 6.164 1 98.94 101 ARG A CA 1
ATOM 753 C C . ARG A 1 101 ? -0.736 -4.695 4.656 1 98.94 101 ARG A C 1
ATOM 755 O O . ARG A 1 101 ? -0.505 -5.809 4.188 1 98.94 101 ARG A O 1
ATOM 762 N N . LEU A 1 102 ? -1.08 -3.654 3.885 1 98.94 102 LEU A N 1
ATOM 763 C CA . LEU A 1 102 ? -0.77 -3.641 2.461 1 98.94 102 LEU A CA 1
ATOM 764 C C . LEU A 1 102 ? 0.575 -2.971 2.203 1 98.94 102 LEU A C 1
ATOM 766 O O . LEU A 1 102 ? 0.861 -1.909 2.76 1 98.94 102 LEU A O 1
ATOM 770 N N . VAL A 1 103 ? 1.425 -3.605 1.357 1 98.94 103 VAL A N 1
ATOM 771 C CA . VAL A 1 103 ? 2.773 -3.115 1.095 1 98.94 103 VAL A CA 1
ATOM 772 C C . VAL A 1 103 ? 3.039 -3.111 -0.409 1 98.94 103 VAL A C 1
ATOM 774 O O . VAL A 1 103 ? 2.773 -4.102 -1.095 1 98.94 103 VAL A O 1
ATOM 777 N N . ILE A 1 104 ? 3.467 -2.018 -0.931 1 98.94 104 ILE A N 1
ATOM 778 C CA . ILE A 1 104 ? 3.99 -1.914 -2.289 1 98.94 104 ILE A CA 1
ATOM 779 C C . ILE A 1 104 ? 5.453 -1.483 -2.246 1 98.94 104 ILE A C 1
ATOM 781 O O . ILE A 1 104 ? 5.77 -0.376 -1.803 1 98.94 104 ILE A O 1
ATOM 785 N N . ASN A 1 105 ? 6.344 -2.344 -2.656 1 98.81 105 ASN A N 1
ATOM 786 C CA . ASN A 1 105 ? 7.773 -2.064 -2.717 1 98.81 105 ASN A CA 1
ATOM 787 C C . ASN A 1 105 ? 8.188 -1.545 -4.094 1 98.81 105 ASN A C 1
ATOM 789 O O . ASN A 1 105 ? 7.773 -2.092 -5.117 1 98.81 105 ASN A O 1
ATOM 793 N N . SER A 1 106 ? 8.922 -0.515 -4.078 1 98.75 106 SER A N 1
ATOM 794 C CA . SER A 1 106 ? 9.422 0.018 -5.344 1 98.75 106 SER A CA 1
ATOM 795 C C . SER A 1 106 ? 10.938 0.23 -5.293 1 98.75 106 SER A C 1
ATOM 797 O O . SER A 1 106 ? 11.453 0.817 -4.34 1 98.75 106 SER A O 1
ATOM 799 N N . GLY A 1 107 ? 11.648 -0.264 -6.289 1 98.5 107 GLY A N 1
ATOM 800 C CA . GLY A 1 107 ? 13.078 -0.014 -6.43 1 98.5 107 GLY A CA 1
ATOM 801 C C . GLY A 1 107 ? 13.922 -0.791 -5.434 1 98.5 107 GLY A C 1
ATOM 802 O O . GLY A 1 107 ? 13.383 -1.523 -4.598 1 98.5 107 GLY A O 1
ATOM 803 N N . ILE A 1 108 ? 15.242 -0.594 -5.543 1 98.06 108 ILE A N 1
ATOM 804 C CA . ILE A 1 108 ? 16.219 -1.33 -4.746 1 98.06 108 ILE A CA 1
ATOM 805 C C . ILE A 1 108 ? 16.047 -0.973 -3.27 1 98.06 108 ILE A C 1
ATOM 807 O O . ILE A 1 108 ? 15.977 -1.858 -2.414 1 98.06 108 ILE A O 1
ATOM 811 N N . HIS A 1 109 ? 15.898 0.28 -2.934 1 98.19 109 HIS A N 1
ATOM 812 C CA . HIS A 1 109 ? 15.773 0.707 -1.545 1 98.19 109 HIS A CA 1
ATOM 813 C C . HIS A 1 109 ? 14.477 0.194 -0.928 1 98.19 109 HIS A C 1
ATOM 815 O O . HIS A 1 109 ? 14.406 -0.052 0.278 1 98.19 109 HIS A O 1
ATOM 821 N N . GLY A 1 110 ? 13.43 0.016 -1.792 1 98.44 110 GLY A N 1
ATOM 822 C CA . GLY A 1 110 ? 12.156 -0.5 -1.313 1 98.44 110 GLY A CA 1
ATOM 823 C C . GLY A 1 110 ? 12.125 -2.014 -1.219 1 98.44 110 GLY A C 1
ATOM 824 O O . GLY A 1 110 ? 11.141 -2.59 -0.756 1 98.44 110 GLY A O 1
ATOM 825 N N . GLN A 1 111 ? 13.211 -2.65 -1.733 1 98.25 111 GLN A N 1
ATOM 826 C CA . GLN A 1 111 ? 13.352 -4.105 -1.718 1 98.25 111 GLN A CA 1
ATOM 827 C C . GLN A 1 111 ? 12.383 -4.754 -2.701 1 98.25 111 GLN A C 1
ATOM 829 O O . GLN A 1 111 ? 11.773 -5.785 -2.395 1 98.25 111 GLN A O 1
ATOM 834 N N . GLN A 1 112 ? 12.148 -4.125 -3.783 1 98.56 112 GLN A N 1
ATOM 835 C CA . GLN A 1 112 ? 11.352 -4.711 -4.855 1 98.56 112 GLN A CA 1
ATOM 836 C C . GLN A 1 112 ? 12.109 -5.832 -5.559 1 98.56 112 GLN A C 1
ATOM 838 O O . GLN A 1 112 ? 13.219 -5.621 -6.055 1 98.56 112 GLN A O 1
ATOM 843 N N . SER A 1 113 ? 11.477 -6.988 -5.652 1 97.69 113 SER A N 1
ATOM 844 C CA . SER A 1 113 ? 12.172 -8.133 -6.223 1 97.69 113 SER A CA 1
ATOM 845 C C . SER A 1 113 ? 11.609 -8.5 -7.594 1 97.69 113 SER A C 1
ATOM 847 O O . SER A 1 113 ? 12.266 -9.188 -8.375 1 97.69 113 SER A O 1
ATOM 849 N N . ILE A 1 114 ? 10.383 -8.18 -7.852 1 98.19 114 ILE A N 1
ATOM 850 C CA . ILE A 1 114 ? 9.711 -8.453 -9.117 1 98.19 114 ILE A CA 1
ATOM 851 C C . ILE A 1 114 ? 9.273 -7.148 -9.766 1 98.19 114 ILE A C 1
ATOM 853 O O . ILE A 1 114 ? 8.594 -6.328 -9.141 1 98.19 114 ILE A O 1
ATOM 857 N N . ASN A 1 115 ? 9.734 -6.926 -11.008 1 98.62 115 ASN A N 1
ATOM 858 C CA . ASN A 1 115 ? 9.367 -5.707 -11.727 1 98.62 115 ASN A CA 1
ATOM 859 C C . ASN A 1 115 ? 7.961 -5.797 -12.305 1 98.62 115 ASN A C 1
ATOM 861 O O . ASN A 1 115 ? 7.785 -5.77 -13.523 1 98.62 115 ASN A O 1
ATOM 865 N N . TYR A 1 116 ? 7.031 -5.859 -11.477 1 98.88 116 TYR A N 1
ATOM 866 C CA . TYR A 1 116 ? 5.594 -5.867 -11.719 1 98.88 116 TYR A CA 1
ATOM 867 C C . TYR A 1 116 ? 4.84 -5.305 -10.516 1 98.88 116 TYR A C 1
ATOM 869 O O . TYR A 1 116 ? 4.922 -5.852 -9.414 1 98.88 116 TYR A O 1
ATOM 877 N N . LEU A 1 117 ? 4.148 -4.191 -10.75 1 98.88 117 LEU A N 1
ATOM 878 C CA . LEU A 1 117 ? 3.428 -3.551 -9.656 1 98.88 117 LEU A CA 1
ATOM 879 C C . LEU A 1 117 ? 2.498 -4.539 -8.961 1 98.88 117 LEU A C 1
ATOM 881 O O . LEU A 1 117 ? 1.688 -5.199 -9.617 1 98.88 117 LEU A O 1
ATOM 885 N N . HIS A 1 118 ? 2.652 -4.699 -7.652 1 98.94 118 HIS A N 1
ATOM 886 C CA . HIS A 1 118 ? 1.801 -5.613 -6.898 1 98.94 118 HIS A CA 1
ATOM 887 C C . HIS A 1 118 ? 1.725 -5.207 -5.43 1 98.94 118 HIS A C 1
ATOM 889 O O . HIS A 1 118 ? 2.623 -4.535 -4.918 1 98.94 118 HIS A O 1
ATOM 895 N N . ILE A 1 119 ? 0.638 -5.633 -4.832 1 98.94 119 ILE A N 1
ATOM 896 C CA . ILE A 1 119 ? 0.407 -5.398 -3.41 1 98.94 119 ILE A CA 1
ATOM 897 C C . ILE A 1 119 ? 0.705 -6.672 -2.623 1 98.94 119 ILE A C 1
ATOM 899 O O . ILE A 1 119 ? 0.226 -7.754 -2.975 1 98.94 119 ILE A O 1
ATOM 903 N N . HIS A 1 120 ? 1.575 -6.57 -1.621 1 98.94 120 HIS A N 1
ATOM 904 C CA . HIS A 1 120 ? 1.617 -7.582 -0.569 1 98.94 120 HIS A CA 1
ATOM 905 C C . HIS A 1 120 ? 0.534 -7.332 0.475 1 98.94 120 HIS A C 1
ATOM 907 O O . HIS A 1 120 ? 0.447 -6.238 1.038 1 98.94 120 HIS A O 1
ATOM 913 N N . MET A 1 121 ? -0.323 -8.258 0.71 1 98.94 121 MET A N 1
ATOM 914 C CA . MET A 1 121 ? -1.211 -8.242 1.869 1 98.94 121 MET A CA 1
ATOM 915 C C . MET A 1 121 ? -0.701 -9.188 2.953 1 98.94 121 MET A C 1
ATOM 917 O O . MET A 1 121 ? -0.661 -10.406 2.758 1 98.94 121 MET A O 1
ATOM 921 N N . ILE A 1 122 ? -0.328 -8.633 4.062 1 98.81 122 ILE A N 1
ATOM 922 C CA . ILE A 1 122 ? 0.297 -9.383 5.148 1 98.81 122 ILE A CA 1
ATOM 923 C C . ILE A 1 122 ? -0.562 -9.281 6.406 1 98.81 122 ILE A C 1
ATOM 925 O O . ILE A 1 122 ? -0.994 -8.195 6.785 1 98.81 122 ILE A O 1
ATOM 929 N N . GLY A 1 123 ? -0.885 -10.391 7.031 1 98.56 123 GLY A N 1
ATOM 930 C CA . GLY A 1 123 ? -1.725 -10.414 8.219 1 98.56 123 GLY A CA 1
ATOM 931 C C . GLY A 1 123 ? -1.741 -11.766 8.906 1 98.56 123 GLY A C 1
ATOM 932 O O . GLY A 1 123 ? -0.833 -12.578 8.719 1 98.56 123 GLY A O 1
ATOM 933 N N . GLY A 1 124 ? -2.691 -11.945 9.797 1 98.38 124 GLY A N 1
ATOM 934 C CA . GLY A 1 124 ? -2.834 -13.195 10.523 1 98.38 124 GLY A CA 1
ATOM 935 C C . GLY A 1 124 ? -1.995 -13.25 11.789 1 98.38 124 GLY A C 1
ATOM 936 O O . GLY A 1 124 ? -1.91 -14.297 12.438 1 98.38 124 GLY A O 1
ATOM 937 N N . ARG A 1 125 ? -1.344 -12.234 12.164 1 97.88 125 ARG A N 1
ATOM 938 C CA . ARG A 1 125 ? -0.57 -12.062 13.391 1 97.88 125 ARG A CA 1
ATOM 939 C C . ARG A 1 125 ? -0.439 -10.586 13.75 1 97.88 125 ARG A C 1
ATOM 941 O O . ARG A 1 125 ? -0.759 -9.711 12.938 1 97.88 125 ARG A O 1
ATOM 948 N N . GLN A 1 126 ? -0.036 -10.336 14.953 1 98.06 126 GLN A N 1
ATOM 949 C CA . GLN A 1 126 ? 0.324 -8.969 15.328 1 98.06 126 GLN A CA 1
ATOM 950 C C . GLN A 1 126 ? 1.587 -8.516 14.602 1 98.06 126 GLN A C 1
ATOM 952 O O . GLN A 1 126 ? 2.662 -9.086 14.805 1 98.06 126 GLN A O 1
ATOM 957 N N . LEU A 1 127 ? 1.443 -7.496 13.805 1 97.94 127 LEU A N 1
ATOM 958 C CA . LEU A 1 127 ? 2.594 -6.977 13.07 1 97.94 127 LEU A CA 1
ATOM 959 C C . LEU A 1 127 ? 3.338 -5.934 13.898 1 97.94 127 LEU A C 1
ATOM 961 O O . LEU A 1 127 ? 2.803 -5.422 14.883 1 97.94 127 LEU A O 1
ATOM 965 N N . LYS A 1 128 ? 4.551 -5.68 13.422 1 97.06 128 LYS A N 1
ATOM 966 C CA . LYS A 1 128 ? 5.387 -4.727 14.148 1 97.06 128 LYS A CA 1
ATOM 967 C C . LYS A 1 128 ? 5.582 -3.445 13.352 1 97.06 128 LYS A C 1
ATOM 969 O O . LYS A 1 128 ? 5.301 -3.406 12.148 1 97.06 128 LYS A O 1
ATOM 974 N N . TRP A 1 129 ? 6.012 -2.408 13.938 1 96.75 129 TRP A N 1
ATOM 975 C CA . TRP A 1 129 ? 6.348 -1.1 13.383 1 96.75 129 TRP A CA 1
ATOM 976 C C . TRP A 1 129 ? 7.746 -0.671 13.812 1 96.75 129 TRP A C 1
ATOM 978 O O . TRP A 1 129 ? 8.125 -0.844 14.969 1 96.75 129 TRP A O 1
ATOM 988 N N . PRO A 1 130 ? 8.609 -0.173 12.969 1 96.94 130 PRO A N 1
ATOM 989 C CA . PRO A 1 130 ? 8.281 0.279 11.609 1 96.94 130 PRO A CA 1
ATOM 990 C C . PRO A 1 130 ? 8.219 -0.869 10.609 1 96.94 130 PRO A C 1
ATOM 992 O O . PRO A 1 130 ? 8.586 -2 10.938 1 96.94 130 PRO A O 1
ATOM 995 N N . PRO A 1 131 ? 7.73 -0.596 9.445 1 96.62 131 PRO A N 1
ATOM 996 C CA . PRO A 1 131 ? 7.562 -1.653 8.445 1 96.62 131 PRO A CA 1
ATOM 997 C C . PRO A 1 131 ? 8.844 -1.932 7.656 1 96.62 131 PRO A C 1
ATOM 999 O O . PRO A 1 131 ? 8.812 -2.01 6.426 1 96.62 131 PRO A O 1
ATOM 1002 N N . GLY A 1 132 ? 9.945 -2.195 8.367 1 90.81 132 GLY A N 1
ATOM 1003 C CA . GLY A 1 132 ? 11.219 -2.5 7.746 1 90.81 132 GLY A CA 1
ATOM 1004 C C . GLY A 1 132 ? 12.117 -1.285 7.602 1 90.81 132 GLY A C 1
ATOM 1005 O O . GLY A 1 132 ? 11.672 -0.151 7.781 1 90.81 132 GLY A O 1
ATOM 1006 N N . MET B 1 1 ? 14.305 4.07 23.828 1 29.47 1 MET B N 1
ATOM 1007 C CA . MET B 1 1 ? 13.188 4.293 22.922 1 29.47 1 MET B CA 1
ATOM 1008 C C . MET B 1 1 ? 12.367 3.02 22.75 1 29.47 1 MET B C 1
ATOM 1010 O O . MET B 1 1 ? 12.914 1.947 22.5 1 29.47 1 MET B O 1
ATOM 1014 N N . SER B 1 2 ? 11.367 2.689 23.281 1 35.88 2 SER B N 1
ATOM 1015 C CA . SER B 1 2 ? 10.75 1.412 23.625 1 35.88 2 SER B CA 1
ATOM 1016 C C . SER B 1 2 ? 10.656 0.498 22.406 1 35.88 2 SER B C 1
ATOM 1018 O O . SER B 1 2 ? 10.141 0.895 21.375 1 35.88 2 SER B O 1
ATOM 1020 N N . SER B 1 3 ? 11.562 -0.508 22.109 1 48.78 3 SER B N 1
ATOM 1021 C CA . SER B 1 3 ? 11.984 -1.632 21.281 1 48.78 3 SER B CA 1
ATOM 1022 C C . SER B 1 3 ? 10.789 -2.5 20.891 1 48.78 3 SER B C 1
ATOM 1024 O O . SER B 1 3 ? 10.961 -3.656 20.5 1 48.78 3 SER B O 1
ATOM 1026 N N . SER B 1 4 ? 9.594 -2.193 21.297 1 61.34 4 SER B N 1
ATOM 1027 C CA . SER B 1 4 ? 8.492 -3.141 21.438 1 61.34 4 SER B CA 1
ATOM 1028 C C . SER B 1 4 ? 7.883 -3.488 20.094 1 61.34 4 SER B C 1
ATOM 1030 O O . SER B 1 4 ? 7.215 -4.516 19.953 1 61.34 4 SER B O 1
ATOM 1032 N N . GLY B 1 5 ? 8.266 -2.822 18.906 1 85.62 5 GLY B N 1
ATOM 1033 C CA . GLY B 1 5 ? 7.645 -3.096 17.609 1 85.62 5 GLY B CA 1
ATOM 1034 C C . GLY B 1 5 ? 6.219 -2.58 17.516 1 85.62 5 GLY B C 1
ATOM 1035 O O . GLY B 1 5 ? 5.504 -2.896 16.562 1 85.62 5 GL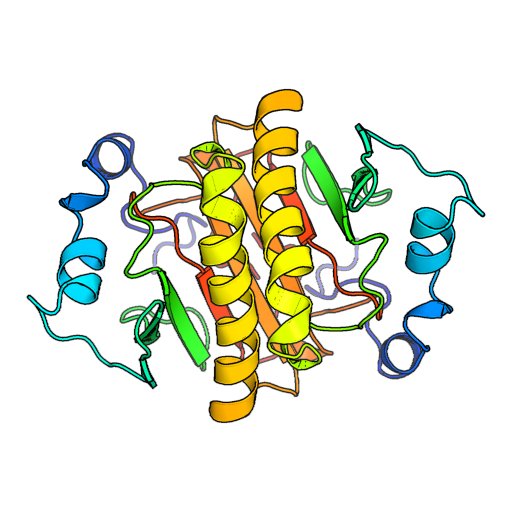Y B O 1
ATOM 1036 N N . GLU B 1 6 ? 5.832 -1.822 18.547 1 90.75 6 GLU B N 1
ATOM 1037 C CA . GLU B 1 6 ? 4.473 -1.295 18.578 1 90.75 6 GLU B CA 1
ATOM 1038 C C . GLU B 1 6 ? 4.43 0.151 18.094 1 90.75 6 GLU B C 1
ATOM 1040 O O . GLU B 1 6 ? 5.242 0.978 18.516 1 90.75 6 GLU B O 1
ATOM 1045 N N . LYS B 1 7 ? 3.531 0.442 17.312 1 93.81 7 LYS B N 1
ATOM 1046 C CA . LYS B 1 7 ? 3.309 1.81 16.859 1 93.81 7 LYS B CA 1
ATOM 1047 C C . LYS B 1 7 ? 2.49 2.604 17.875 1 93.81 7 LYS B C 1
ATOM 1049 O O . LYS B 1 7 ? 1.44 2.145 18.328 1 93.81 7 LYS B O 1
ATOM 1054 N N . PRO B 1 8 ? 2.936 3.779 18.266 1 89.56 8 PRO B N 1
ATOM 1055 C CA . PRO B 1 8 ? 2.143 4.602 19.188 1 89.56 8 PRO B CA 1
ATOM 1056 C C . PRO B 1 8 ? 0.742 4.895 18.656 1 89.56 8 PRO B C 1
ATOM 1058 O O . PRO B 1 8 ? 0.564 5.105 17.453 1 89.56 8 PRO B O 1
ATOM 1061 N N . GLY B 1 9 ? -0.242 4.902 19.562 1 91.75 9 GLY B N 1
ATOM 1062 C CA . GLY B 1 9 ? -1.594 5.32 19.219 1 91.75 9 GLY B CA 1
ATOM 1063 C C . GLY B 1 9 ? -2.477 4.172 18.766 1 91.75 9 GLY B C 1
ATOM 1064 O O . GLY B 1 9 ? -3.678 4.355 18.562 1 91.75 9 GLY B O 1
ATOM 1065 N N . VAL B 1 10 ? -1.912 3.062 18.672 1 94.94 10 VAL B N 1
ATOM 1066 C CA . VAL B 1 10 ? -2.707 1.913 18.266 1 94.94 10 VAL B CA 1
ATOM 1067 C C . VAL B 1 10 ? -3.58 1.44 19.422 1 94.94 10 VAL B C 1
ATOM 1069 O O . VAL B 1 10 ? -3.068 1.03 20.469 1 94.94 10 VAL B O 1
ATOM 1072 N N . SER B 1 11 ? -4.766 1.544 19.234 1 95.25 11 SER B N 1
ATOM 1073 C CA . SER B 1 11 ? -5.723 1.104 20.234 1 95.25 11 SER B CA 1
ATOM 1074 C C . SER B 1 11 ? -7.133 1.015 19.672 1 95.25 11 SER B C 1
ATOM 1076 O O . SER B 1 11 ? -7.445 1.673 18.672 1 95.25 11 SER B O 1
ATOM 1078 N N . ALA B 1 12 ? -7.969 0.192 20.344 1 94.62 12 ALA B N 1
ATOM 1079 C CA . ALA B 1 12 ? -9.367 0.081 19.953 1 94.62 12 ALA B CA 1
ATOM 1080 C C . ALA B 1 12 ? -10.078 1.432 20.047 1 94.62 12 ALA B C 1
ATOM 1082 O O . ALA B 1 12 ? -10.938 1.745 19.219 1 94.62 12 ALA B O 1
ATOM 1083 N N . ASP B 1 13 ? -9.75 2.158 20.953 1 95.56 13 ASP B N 1
ATOM 1084 C CA . ASP B 1 13 ? -10.367 3.465 21.172 1 95.56 13 ASP B CA 1
ATOM 1085 C 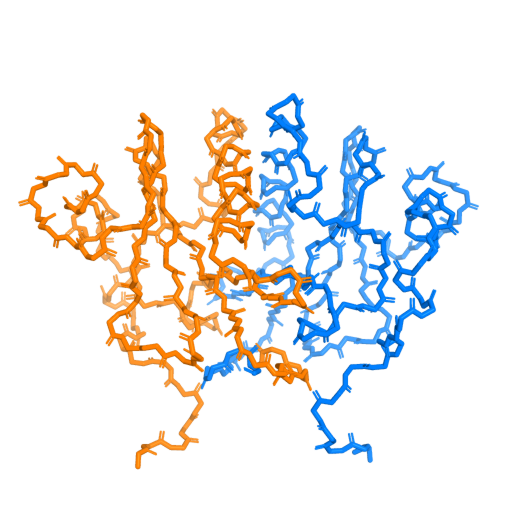C . ASP B 1 13 ? -10.07 4.402 20 1 95.56 13 ASP B C 1
ATOM 1087 O O . ASP B 1 13 ? -10.969 5.09 19.5 1 95.56 13 ASP B O 1
ATOM 1091 N N . HIS B 1 14 ? -8.852 4.48 19.594 1 95.44 14 HIS B N 1
ATOM 1092 C CA . HIS B 1 14 ? -8.484 5.328 18.469 1 95.44 14 HIS B CA 1
ATOM 1093 C C . HIS B 1 14 ? -9.172 4.867 17.188 1 95.44 14 HIS B C 1
ATOM 1095 O O . HIS B 1 14 ? -9.539 5.691 16.344 1 95.44 14 HIS B O 1
ATOM 1101 N N . LEU B 1 15 ? -9.352 3.553 17.047 1 97 15 LEU B N 1
ATOM 1102 C CA . LEU B 1 15 ? -9.922 2.99 15.828 1 97 15 LEU B CA 1
ATOM 1103 C C . LEU B 1 15 ? -11.445 3.066 15.852 1 97 15 LEU B C 1
ATOM 1105 O O . LEU B 1 15 ? -12.102 2.777 14.844 1 97 15 LEU B O 1
ATOM 1109 N N . ALA B 1 16 ? -11.992 3.492 17.047 1 96.81 16 ALA B N 1
ATOM 1110 C CA . ALA B 1 16 ? -13.438 3.662 17.172 1 96.81 16 ALA B CA 1
ATOM 1111 C C . ALA B 1 16 ? -13.859 5.074 16.766 1 96.81 16 ALA B C 1
ATOM 1113 O O . ALA B 1 16 ? -15.055 5.348 16.609 1 96.81 16 ALA B O 1
ATOM 1114 N N . VAL B 1 17 ? -12.898 5.945 16.656 1 97.75 17 VAL B N 1
ATOM 1115 C CA . VAL B 1 17 ? -13.195 7.316 16.266 1 97.75 17 VAL B CA 1
ATOM 1116 C C . VAL B 1 17 ? -13.742 7.344 14.844 1 97.75 17 VAL B C 1
ATOM 1118 O O . VAL B 1 17 ? -13.203 6.688 13.953 1 97.75 17 VAL B O 1
ATOM 1121 N N . ASN B 1 18 ? -14.82 8.078 14.617 1 98.44 18 ASN B N 1
ATOM 1122 C CA . ASN B 1 18 ? -15.32 8.273 13.258 1 98.44 18 ASN B CA 1
ATOM 1123 C C . ASN B 1 18 ? -14.25 8.867 12.344 1 98.44 18 ASN B C 1
ATOM 1125 O O . ASN B 1 18 ? -13.609 9.859 12.703 1 98.44 18 ASN B O 1
ATOM 1129 N N . PRO B 1 19 ? -14.039 8.273 11.211 1 98.56 19 PRO B N 1
ATOM 1130 C CA . PRO B 1 19 ? -13 8.797 10.328 1 98.56 19 PRO B CA 1
ATOM 1131 C C . PRO B 1 19 ? -13.133 10.297 10.086 1 98.56 19 PRO B C 1
ATOM 1133 O O . PRO B 1 19 ? -12.125 11.008 10.039 1 98.56 19 PRO B O 1
ATOM 1136 N N . SER B 1 20 ? -14.336 10.797 10.008 1 98.06 20 SER B N 1
ATOM 1137 C CA . SER B 1 20 ? -14.562 12.211 9.703 1 98.06 20 SER B CA 1
ATOM 1138 C C . SER B 1 20 ? -14.195 13.094 10.891 1 98.06 20 SER B C 1
ATOM 1140 O O . SER B 1 20 ? -14.148 14.32 10.766 1 98.06 20 SER B O 1
ATOM 1142 N N . GLU B 1 21 ? -13.898 12.484 12 1 98.12 21 GLU B N 1
ATOM 1143 C CA . GLU B 1 21 ? -13.602 13.242 13.211 1 98.12 21 GLU B CA 1
ATOM 1144 C C . GLU B 1 21 ? -12.125 13.148 13.578 1 98.12 21 GLU B C 1
ATOM 1146 O O . GLU B 1 21 ? -11.695 13.688 14.602 1 98.12 21 GLU B O 1
ATOM 1151 N N . THR B 1 22 ? -11.367 12.477 12.789 1 98.06 22 THR B N 1
ATOM 1152 C CA . THR B 1 22 ? -9.938 12.336 13.047 1 98.06 22 THR B CA 1
ATOM 1153 C C . THR B 1 22 ? -9.188 13.602 12.656 1 98.06 22 THR B C 1
ATOM 1155 O O . THR B 1 22 ? -9.727 14.453 11.945 1 98.06 22 THR B O 1
ATOM 1158 N N . LEU B 1 23 ? -7.973 13.695 13.156 1 97.06 23 LEU B N 1
ATOM 1159 C CA . LEU B 1 23 ? -7.086 14.789 12.773 1 97.06 23 LEU B CA 1
ATOM 1160 C C . LEU B 1 23 ? -6.883 14.82 11.258 1 97.06 23 LEU B C 1
ATOM 1162 O O . LEU B 1 23 ? -6.801 15.898 10.664 1 97.06 23 LEU B O 1
ATOM 1166 N N . PHE B 1 24 ? -6.852 13.695 10.586 1 98.62 24 PHE B N 1
ATOM 1167 C CA . PHE B 1 24 ? -6.598 13.602 9.148 1 98.62 24 PHE B CA 1
ATOM 1168 C C . PHE B 1 24 ? -7.762 14.188 8.359 1 98.62 24 PHE B C 1
ATOM 1170 O O . PHE B 1 24 ? -7.559 14.82 7.32 1 98.62 24 PHE B O 1
ATOM 1177 N N . ALA B 1 25 ? -8.938 13.945 8.898 1 98.56 25 ALA B N 1
ATOM 1178 C CA . ALA B 1 25 ? -10.094 14.562 8.258 1 98.56 25 ALA B CA 1
ATOM 1179 C C . ALA B 1 25 ? -10.016 16.094 8.32 1 98.56 25 ALA B C 1
ATOM 1181 O O . ALA B 1 25 ? -10.406 16.781 7.383 1 98.56 25 ALA B O 1
ATOM 1182 N N . LYS B 1 26 ? -9.531 16.562 9.406 1 98.38 26 LYS B N 1
ATOM 1183 C CA . LYS B 1 26 ? -9.383 18.016 9.562 1 98.38 26 LYS B CA 1
ATOM 1184 C C . LYS B 1 26 ? -8.352 18.562 8.586 1 98.38 26 LYS B C 1
ATOM 1186 O O . LYS B 1 26 ? -8.531 19.656 8.031 1 98.38 26 LYS B O 1
ATOM 1191 N N . PHE B 1 27 ? -7.238 17.844 8.375 1 98.56 27 PHE B N 1
ATOM 1192 C CA . PHE B 1 27 ? -6.273 18.219 7.352 1 98.56 27 PHE B CA 1
ATOM 1193 C C . PHE B 1 27 ? -6.926 18.234 5.973 1 98.56 27 PHE B C 1
ATOM 1195 O O . PHE B 1 27 ? -6.77 19.188 5.211 1 98.56 27 PHE B O 1
ATOM 1202 N N . ALA B 1 28 ? -7.734 17.203 5.672 1 98.44 28 ALA B N 1
ATOM 1203 C CA . ALA B 1 28 ? -8.359 17.031 4.359 1 98.44 28 ALA B CA 1
ATOM 1204 C C . ALA B 1 28 ? -9.312 18.188 4.047 1 98.44 28 ALA B C 1
ATOM 1206 O O . ALA B 1 28 ? -9.398 18.625 2.9 1 98.44 28 ALA B O 1
ATOM 1207 N N . ARG B 1 29 ? -9.953 18.656 5.062 1 97.69 29 ARG B N 1
ATOM 1208 C CA . ARG B 1 29 ? -10.945 19.703 4.891 1 97.69 29 ARG B CA 1
ATOM 1209 C C . ARG B 1 29 ? -10.297 21.078 4.992 1 97.69 29 ARG B C 1
ATOM 1211 O O . ARG B 1 29 ? -10.977 22.109 4.875 1 97.69 29 ARG B O 1
ATOM 1218 N N . GLY B 1 30 ? -9.039 21.141 5.34 1 97.44 30 GLY B N 1
ATOM 1219 C CA . GLY B 1 30 ? -8.32 22.406 5.426 1 97.44 30 GLY B CA 1
ATOM 1220 C C . GLY B 1 30 ? -8.586 23.156 6.715 1 97.44 30 GLY B C 1
ATOM 1221 O O . GLY B 1 30 ? -8.352 24.359 6.797 1 97.44 30 GLY B O 1
ATOM 1222 N N . GLU B 1 31 ? -9.055 22.469 7.676 1 97.88 31 GLU B N 1
ATOM 1223 C CA . GLU B 1 31 ? -9.359 23.094 8.961 1 97.88 31 GLU B CA 1
ATOM 1224 C C . GLU B 1 31 ? -8.094 23.266 9.797 1 97.88 31 GLU B C 1
ATOM 1226 O O . GLU B 1 31 ? -8.031 24.141 10.664 1 97.88 31 GLU B O 1
ATOM 1231 N N . LEU B 1 32 ? -7.129 22.438 9.664 1 97.38 32 LEU B N 1
ATOM 1232 C CA . LEU B 1 32 ? -5.824 22.5 10.312 1 97.38 32 LEU B CA 1
ATOM 1233 C C . LEU B 1 32 ? -4.699 22.453 9.289 1 97.38 32 LEU B C 1
ATOM 1235 O O . LEU B 1 32 ? -4.832 21.812 8.242 1 97.38 32 LEU B O 1
ATOM 1239 N N . ALA B 1 33 ? -3.646 23.078 9.672 1 96.38 33 ALA B N 1
ATOM 1240 C CA . ALA B 1 33 ? -2.486 23.078 8.781 1 96.38 33 ALA B CA 1
ATOM 1241 C C . ALA B 1 33 ? -1.63 21.828 8.992 1 96.38 33 ALA B C 1
ATOM 1243 O O . ALA B 1 33 ? -1.613 21.266 10.086 1 96.38 33 ALA B O 1
ATOM 1244 N N . CYS B 1 34 ? -0.984 21.406 7.969 1 96.81 34 CYS B N 1
ATOM 1245 C CA . CYS B 1 34 ? 0.007 20.328 8.016 1 96.81 34 CYS B CA 1
ATOM 1246 C C . CYS B 1 34 ? 1.191 20.656 7.109 1 96.81 34 CYS B C 1
ATOM 1248 O O . CYS B 1 34 ? 1.161 21.625 6.359 1 96.81 34 CYS B O 1
ATOM 1250 N N . ALA B 1 35 ? 2.287 19.969 7.254 1 98.19 35 ALA B N 1
ATOM 1251 C CA . ALA B 1 35 ? 3.455 20.156 6.398 1 98.19 35 ALA B CA 1
ATOM 1252 C C . ALA B 1 35 ? 3.223 19.547 5.02 1 98.19 35 ALA B C 1
ATOM 1254 O O . ALA B 1 35 ? 3.844 18.547 4.664 1 98.19 35 ALA B O 1
ATOM 1255 N N . LYS B 1 36 ? 2.457 20.266 4.25 1 98.5 36 LYS B N 1
ATOM 1256 C CA . LYS B 1 36 ? 1.963 19.797 2.959 1 98.5 36 LYS B CA 1
ATOM 1257 C C . LYS B 1 36 ? 3.096 19.688 1.943 1 98.5 36 LYS B C 1
ATOM 1259 O O . LYS B 1 36 ? 3.953 20.578 1.861 1 98.5 36 LYS B O 1
ATOM 1264 N N . VAL B 1 37 ? 3.064 18.609 1.13 1 98.75 37 VAL B N 1
ATOM 1265 C CA . VAL B 1 37 ? 4.051 18.484 0.062 1 98.75 37 VAL B CA 1
ATOM 1266 C C . VAL B 1 37 ? 3.342 18.359 -1.284 1 98.75 37 VAL B C 1
ATOM 1268 O O . VAL B 1 37 ? 3.961 18.531 -2.338 1 98.75 37 VAL B O 1
ATOM 1271 N N . TYR B 1 38 ? 2.059 18.016 -1.313 1 98.88 38 TYR B N 1
ATOM 1272 C CA . TYR B 1 38 ? 1.243 17.891 -2.518 1 98.88 38 TYR B CA 1
ATOM 1273 C C . TYR B 1 38 ? -0.236 18.062 -2.193 1 98.88 38 TYR B C 1
ATOM 1275 O O . TYR B 1 38 ? -0.705 17.625 -1.143 1 98.88 38 TYR B O 1
ATOM 1283 N N . GLU B 1 39 ? -0.918 18.641 -3.068 1 98.75 39 GLU B N 1
ATOM 1284 C CA . GLU B 1 39 ? -2.369 18.703 -2.918 1 98.75 39 GLU B CA 1
ATOM 1285 C C . GLU B 1 39 ? -3.055 18.906 -4.266 1 98.75 39 GLU B C 1
ATOM 1287 O O . GLU B 1 39 ? -2.576 19.688 -5.098 1 98.75 39 GLU B O 1
ATOM 1292 N N . ASP B 1 40 ? -4.086 18.234 -4.547 1 98.5 40 ASP B N 1
ATOM 1293 C CA . ASP B 1 40 ? -5.055 18.531 -5.598 1 98.5 40 ASP B CA 1
ATOM 1294 C C . ASP B 1 40 ? -6.484 18.422 -5.078 1 98.5 40 ASP B C 1
ATOM 1296 O O . ASP B 1 40 ? -6.715 18.438 -3.867 1 98.5 40 ASP B O 1
ATOM 1300 N N . ASP B 1 41 ? -7.457 18.359 -5.918 1 98.06 41 ASP B N 1
ATOM 1301 C CA . ASP B 1 41 ? -8.859 18.406 -5.508 1 98.06 41 ASP B CA 1
ATOM 1302 C C . ASP B 1 41 ? -9.258 17.156 -4.746 1 98.06 41 ASP B C 1
ATOM 1304 O O . ASP B 1 41 ? -10.219 17.172 -3.969 1 98.06 41 ASP B O 1
ATOM 1308 N N . LYS B 1 42 ? -8.484 16.094 -4.863 1 98.62 42 LYS B N 1
ATOM 1309 C CA . LYS B 1 42 ? -8.961 14.812 -4.352 1 98.62 42 LYS B CA 1
ATOM 1310 C C . LYS B 1 42 ? -7.992 14.242 -3.314 1 98.62 42 LYS B C 1
ATOM 1312 O O . LYS B 1 42 ? -8.344 13.328 -2.568 1 98.62 42 LYS B O 1
ATOM 1317 N N . THR B 1 43 ? -6.746 14.742 -3.307 1 98.81 43 THR B N 1
ATOM 1318 C CA . THR B 1 43 ? -5.723 14.078 -2.506 1 98.81 43 THR B CA 1
ATOM 1319 C C . THR B 1 43 ? -4.801 15.109 -1.853 1 98.81 43 THR B C 1
ATOM 1321 O O . THR B 1 43 ? -4.535 16.156 -2.428 1 98.81 43 THR B O 1
ATOM 1324 N N . LEU B 1 44 ? -4.422 14.82 -0.644 1 98.94 44 LEU B N 1
ATOM 1325 C CA . LEU B 1 44 ? -3.479 15.617 0.138 1 98.94 44 LEU B CA 1
ATOM 1326 C C . LEU B 1 44 ? -2.312 14.758 0.615 1 98.94 44 LEU B C 1
ATOM 1328 O O . LEU B 1 44 ? -2.512 13.625 1.064 1 98.94 44 LEU B O 1
ATOM 1332 N N . ALA B 1 45 ? -1.059 15.211 0.444 1 98.94 45 ALA B N 1
ATOM 1333 C CA . ALA B 1 45 ? 0.131 14.562 0.994 1 98.94 45 ALA B CA 1
ATOM 1334 C C . ALA B 1 45 ? 0.906 15.516 1.897 1 98.94 45 ALA B C 1
ATOM 1336 O O . ALA B 1 45 ? 1.048 16.703 1.582 1 98.94 45 ALA B O 1
ATOM 1337 N N . PHE B 1 46 ? 1.356 15.023 3 1 98.94 46 PHE B N 1
ATOM 1338 C CA . PHE B 1 46 ? 2.064 15.859 3.967 1 98.94 46 PHE B CA 1
ATOM 1339 C C . PHE B 1 46 ? 3.09 15.031 4.738 1 98.94 46 PHE B C 1
ATOM 1341 O O . PHE B 1 46 ? 3.055 13.805 4.711 1 98.94 46 PHE B O 1
ATOM 1348 N N . LYS B 1 47 ? 3.992 15.648 5.41 1 98.81 47 LYS B N 1
ATOM 1349 C CA . LYS B 1 47 ? 5.07 14.977 6.133 1 98.81 47 LYS B CA 1
ATOM 1350 C C . LYS B 1 47 ? 4.562 14.359 7.434 1 98.81 47 LYS B C 1
ATOM 1352 O O . LYS B 1 47 ? 3.762 14.969 8.141 1 98.81 47 LYS B O 1
ATOM 1357 N N . ASP B 1 48 ? 4.992 13.172 7.664 1 98.38 48 ASP B N 1
ATOM 1358 C CA . ASP B 1 48 ? 4.738 12.609 8.984 1 98.38 48 ASP B CA 1
ATOM 1359 C C . ASP B 1 48 ? 5.547 13.328 10.062 1 98.38 48 ASP B C 1
ATOM 1361 O O . ASP B 1 48 ? 6.727 13.625 9.859 1 98.38 48 ASP B O 1
ATOM 1365 N N . ILE B 1 49 ? 5.016 13.555 11.141 1 95.94 49 ILE B N 1
ATOM 1366 C CA . ILE B 1 49 ? 5.672 14.32 12.188 1 95.94 49 ILE B CA 1
ATOM 1367 C C . ILE B 1 49 ? 6.594 13.406 13 1 95.94 49 ILE B C 1
ATOM 1369 O O . ILE B 1 49 ? 7.441 13.891 13.758 1 95.94 49 ILE B O 1
ATOM 1373 N N . ASN B 1 50 ? 6.422 12.125 12.969 1 95.81 50 ASN B N 1
ATOM 1374 C CA . ASN B 1 50 ? 7.293 11.117 13.555 1 95.81 50 ASN B CA 1
ATOM 1375 C C . ASN B 1 50 ? 7.879 10.195 12.492 1 95.81 50 ASN B C 1
ATOM 1377 O O . ASN B 1 50 ? 7.594 8.992 12.477 1 95.81 50 ASN B O 1
ATOM 1381 N N . PRO B 1 51 ? 8.758 10.695 11.703 1 98 51 PRO B N 1
ATOM 1382 C CA . PRO B 1 51 ? 9.227 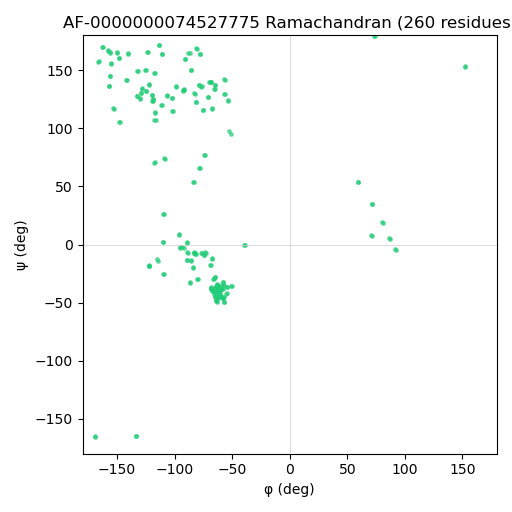9.938 10.539 1 98 51 PRO B CA 1
ATOM 1383 C C . PRO B 1 51 ? 9.984 8.672 10.93 1 98 51 PRO B C 1
ATOM 1385 O O . PRO B 1 51 ? 10.766 8.68 11.883 1 98 51 PRO B O 1
ATOM 1388 N N . GLN B 1 52 ? 9.711 7.602 10.234 1 97.69 52 GLN B N 1
ATOM 1389 C CA . GLN B 1 52 ? 10.359 6.312 10.438 1 97.69 52 GLN B CA 1
ATOM 1390 C C . GLN B 1 52 ? 11.531 6.129 9.477 1 97.69 52 GLN B C 1
ATOM 1392 O O . GLN B 1 52 ? 12.227 5.109 9.516 1 97.69 52 GLN B O 1
ATOM 1397 N N . ALA B 1 53 ? 11.797 7.035 8.578 1 98.06 53 ALA B N 1
ATOM 1398 C CA . ALA B 1 53 ? 12.859 7.105 7.582 1 98.06 53 ALA B CA 1
ATOM 1399 C C . ALA B 1 53 ? 13.102 8.547 7.137 1 98.06 53 ALA B C 1
ATOM 1401 O O . ALA B 1 53 ? 12.32 9.445 7.465 1 98.06 53 ALA B O 1
ATOM 1402 N N . PRO B 1 54 ? 14.203 8.812 6.441 1 98.5 54 PRO B N 1
ATOM 1403 C CA . PRO B 1 54 ? 14.469 10.188 6.004 1 98.5 54 PRO B CA 1
ATOM 1404 C C . PRO B 1 54 ? 13.312 10.789 5.215 1 98.5 54 PRO B C 1
ATOM 1406 O O . PRO B 1 54 ? 13.047 11.992 5.324 1 98.5 54 PRO B O 1
ATOM 1409 N N . ALA B 1 55 ? 12.664 10.008 4.434 1 98.75 55 ALA B N 1
ATOM 1410 C CA . ALA B 1 55 ? 11.43 10.398 3.758 1 98.75 55 ALA B CA 1
ATOM 1411 C C . ALA B 1 55 ? 10.234 9.625 4.309 1 98.75 55 ALA B C 1
ATOM 1413 O O . ALA B 1 55 ? 10.227 8.391 4.297 1 98.75 55 ALA B O 1
ATOM 1414 N N . HIS B 1 56 ? 9.289 10.266 4.828 1 98.94 56 HIS B N 1
ATOM 1415 C CA . HIS B 1 56 ? 8.055 9.672 5.336 1 98.94 56 HIS B CA 1
ATOM 1416 C C . HIS B 1 56 ? 6.875 10.617 5.164 1 98.94 56 HIS B C 1
ATOM 1418 O O . HIS B 1 56 ? 6.758 11.609 5.879 1 98.94 56 HIS B O 1
ATOM 1424 N N . TYR B 1 57 ? 6.07 10.305 4.234 1 98.94 57 TYR B N 1
ATOM 1425 C CA . TYR B 1 57 ? 4.906 11.117 3.893 1 98.94 57 TYR B CA 1
ATOM 1426 C C . TYR B 1 57 ? 3.615 10.336 4.117 1 98.94 57 TYR B C 1
ATOM 1428 O O . TYR B 1 57 ? 3.598 9.109 4.012 1 98.94 57 TYR B O 1
ATOM 1436 N N . LEU B 1 58 ? 2.635 11.062 4.477 1 98.94 58 LEU B N 1
ATOM 1437 C CA . LEU B 1 58 ? 1.275 10.539 4.578 1 98.94 58 LEU B CA 1
ATOM 1438 C C . LEU B 1 58 ? 0.411 11.062 3.432 1 98.94 58 LEU B C 1
ATOM 1440 O O . LEU B 1 58 ? 0.445 12.25 3.109 1 98.94 58 LEU B O 1
ATOM 1444 N N . ILE B 1 59 ? -0.241 10.172 2.746 1 98.94 59 ILE B N 1
ATOM 1445 C CA . ILE B 1 59 ? -1.091 10.523 1.615 1 98.94 59 ILE B CA 1
ATOM 1446 C C . ILE B 1 59 ? -2.533 10.109 1.902 1 98.94 59 ILE B C 1
ATOM 1448 O O . ILE B 1 59 ? -2.803 8.945 2.197 1 98.94 59 ILE B O 1
ATOM 1452 N N . ILE B 1 60 ? -3.471 11.062 1.808 1 98.94 60 ILE B N 1
ATOM 1453 C CA . ILE B 1 60 ? -4.859 10.812 2.188 1 98.94 60 ILE B CA 1
ATOM 1454 C C . ILE B 1 60 ? -5.793 11.328 1.092 1 98.94 60 ILE B C 1
ATOM 1456 O O . ILE B 1 60 ? -5.445 12.25 0.356 1 98.94 60 ILE B O 1
ATOM 1460 N N . SER B 1 61 ? -6.902 10.68 0.96 1 98.88 61 SER B N 1
ATOM 1461 C CA . SER B 1 61 ? -7.957 11.195 0.093 1 98.88 61 SER B CA 1
ATOM 1462 C C . SER B 1 61 ? -8.742 12.312 0.774 1 98.88 61 SER B C 1
ATOM 1464 O O . SER B 1 61 ? -9.047 1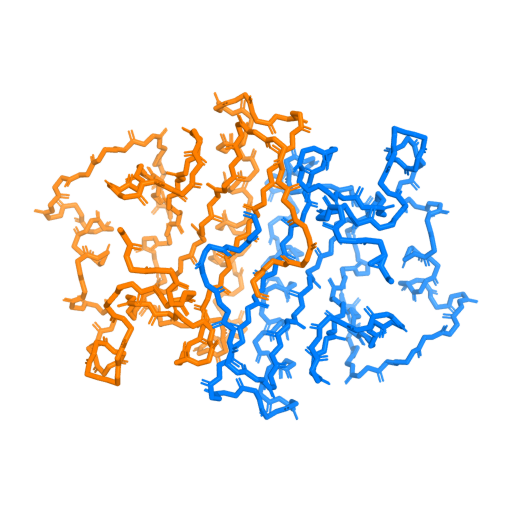2.227 1.966 1 98.88 61 SER B O 1
ATOM 1466 N N . LYS B 1 62 ? -9.039 13.344 0.072 1 98.62 62 LYS B N 1
ATOM 1467 C CA . LYS B 1 62 ? -9.883 14.43 0.573 1 98.62 62 LYS B CA 1
ATOM 1468 C C . LYS B 1 62 ? -11.359 14.117 0.358 1 98.62 62 LYS B C 1
ATOM 1470 O O . LYS B 1 62 ? -12.227 14.766 0.948 1 98.62 62 LYS B O 1
ATOM 1475 N N . VAL B 1 63 ? -11.672 13.102 -0.476 1 98.06 63 VAL B N 1
ATOM 1476 C CA . VAL B 1 63 ? -13.055 12.883 -0.905 1 98.06 63 VAL B CA 1
ATOM 1477 C C . VAL B 1 63 ? -13.562 11.555 -0.356 1 98.06 63 VAL B C 1
ATOM 1479 O O . VAL B 1 63 ? -14.758 11.266 -0.43 1 98.06 63 VAL B O 1
ATOM 1482 N N . LEU B 1 64 ? -12.688 10.766 0.105 1 97.06 64 LEU B N 1
ATOM 1483 C CA . LEU B 1 64 ? -13.016 9.477 0.716 1 97.06 64 LEU B CA 1
ATOM 1484 C C . LEU B 1 64 ? -12.625 9.461 2.189 1 97.06 64 LEU B C 1
ATOM 1486 O O . LEU B 1 64 ? -11.438 9.406 2.52 1 97.06 64 LEU B O 1
ATOM 1490 N N . GLN B 1 65 ? -13.602 9.523 3.096 1 97.38 65 GLN B N 1
ATOM 1491 C CA . GLN B 1 65 ? -13.336 9.531 4.531 1 97.38 65 GLN B CA 1
ATOM 1492 C C . GLN B 1 65 ? -13.75 8.211 5.176 1 97.38 65 GLN B C 1
ATOM 1494 O O . GLN B 1 65 ? -14.75 8.156 5.895 1 97.38 65 GLN B O 1
ATOM 1499 N N . VAL B 1 66 ? -13.016 7.199 4.965 1 98.44 66 VAL B N 1
ATOM 1500 C CA . VAL B 1 66 ? -13.242 5.875 5.535 1 98.44 66 VAL B CA 1
ATOM 1501 C C . VAL B 1 66 ? -12 5.43 6.309 1 98.44 66 VAL B C 1
ATOM 1503 O O . VAL B 1 66 ? -10.93 6.027 6.176 1 98.44 66 VAL B O 1
ATOM 1506 N N . GLY B 1 67 ? -12.117 4.469 7.074 1 98.62 67 GLY B N 1
ATOM 1507 C CA . GLY B 1 67 ? -11.023 4.043 7.934 1 98.62 67 GLY B CA 1
ATOM 1508 C C . GLY B 1 67 ? -10.07 3.076 7.254 1 98.62 67 GLY B C 1
ATOM 1509 O O . GLY B 1 67 ? -8.883 3.051 7.562 1 98.62 67 GLY B O 1
ATOM 1510 N N . ASN B 1 68 ? -10.602 2.238 6.348 1 98.75 68 ASN B N 1
ATOM 1511 C CA . ASN B 1 68 ? -9.828 1.131 5.797 1 98.75 68 ASN B CA 1
ATOM 1512 C C . ASN B 1 68 ? -10.242 0.824 4.359 1 98.75 68 ASN B C 1
ATOM 1514 O O . ASN B 1 68 ? -11.344 1.178 3.934 1 98.75 68 ASN B O 1
ATOM 1518 N N . VAL B 1 69 ? -9.328 0.142 3.691 1 98.75 69 VAL B N 1
ATOM 1519 C CA . VAL B 1 69 ? -9.609 -0.253 2.314 1 98.75 69 VAL B CA 1
ATOM 1520 C C . VAL B 1 69 ? -10.797 -1.207 2.281 1 98.75 69 VAL B C 1
ATOM 1522 O O . VAL B 1 69 ? -11.602 -1.171 1.35 1 98.75 69 VAL B O 1
ATOM 1525 N N . HIS B 1 70 ? -10.945 -2.08 3.299 1 98.75 70 HIS B N 1
ATOM 1526 C CA . HIS B 1 70 ? -12.031 -3.055 3.291 1 98.75 70 HIS B CA 1
ATOM 1527 C C . HIS B 1 70 ? -13.367 -2.391 3.598 1 98.75 70 HIS B C 1
ATOM 1529 O O . HIS B 1 70 ? -14.422 -3.012 3.451 1 98.75 70 HIS B O 1
ATOM 1535 N N . SER B 1 71 ? -13.383 -1.151 3.994 1 98.5 71 SER B N 1
ATOM 1536 C CA . SER B 1 71 ? -14.617 -0.411 4.254 1 98.5 71 SER B CA 1
ATOM 1537 C C . SER B 1 71 ? -15.109 0.292 2.994 1 98.5 71 SER B C 1
ATOM 1539 O O . SER B 1 71 ? -16.156 0.948 3.014 1 98.5 71 SER B O 1
ATOM 1541 N N . THR B 1 72 ? -14.414 0.118 1.876 1 98.62 72 THR B N 1
ATOM 1542 C CA . THR B 1 72 ? -14.773 0.804 0.64 1 98.62 72 THR B CA 1
ATOM 1543 C C . THR B 1 72 ? -15.734 -0.048 -0.193 1 98.62 72 THR B C 1
ATOM 1545 O O . THR B 1 72 ? -15.883 -1.245 0.058 1 98.62 72 THR B O 1
ATOM 1548 N N . THR B 1 73 ? -16.422 0.572 -1.069 1 98 73 THR B N 1
ATOM 1549 C CA . THR B 1 73 ? -17.25 -0.071 -2.076 1 98 73 THR B CA 1
ATOM 1550 C C . THR B 1 73 ? -16.703 0.177 -3.477 1 98 73 THR B C 1
ATOM 1552 O O . THR B 1 73 ? -15.742 0.928 -3.646 1 98 73 THR B O 1
ATOM 1555 N N . GLU B 1 74 ? -17.266 -0.486 -4.406 1 96.81 74 GLU B N 1
ATOM 1556 C CA . GLU B 1 74 ? -16.797 -0.338 -5.785 1 96.81 74 GLU B CA 1
ATOM 1557 C C . GLU B 1 74 ? -16.891 1.115 -6.242 1 96.81 74 GLU B C 1
ATOM 1559 O O . GLU B 1 74 ? -16.047 1.573 -7.031 1 96.81 74 GLU B O 1
ATOM 1564 N N . SER B 1 75 ? -17.875 1.88 -5.754 1 98.25 75 SER B N 1
ATOM 1565 C CA . SER B 1 75 ? -18.047 3.275 -6.137 1 98.25 75 SER B CA 1
ATOM 1566 C C . SER B 1 75 ? -16.906 4.141 -5.625 1 98.25 75 SER B C 1
ATOM 1568 O O . SER B 1 75 ? -16.734 5.281 -6.062 1 98.25 75 SER B O 1
ATOM 1570 N N . ASP B 1 76 ? -16.078 3.623 -4.734 1 98.62 76 ASP B N 1
ATOM 1571 C CA . ASP B 1 76 ? -14.953 4.367 -4.156 1 98.62 76 ASP B CA 1
ATOM 1572 C C . ASP B 1 76 ? -13.672 4.148 -4.957 1 98.62 76 ASP B C 1
ATOM 1574 O O . ASP B 1 76 ? -12.664 4.801 -4.711 1 98.62 76 ASP B O 1
ATOM 1578 N N . ALA B 1 77 ? -13.719 3.305 -5.988 1 98.44 77 ALA B N 1
ATOM 1579 C CA . ALA B 1 77 ? -12.539 2.898 -6.742 1 98.44 77 ALA B CA 1
ATOM 1580 C C . ALA B 1 77 ? -11.859 4.102 -7.387 1 98.44 77 ALA B C 1
ATOM 1582 O O . ALA B 1 77 ? -10.633 4.195 -7.398 1 98.44 77 ALA B O 1
ATOM 1583 N N . PRO B 1 78 ? -12.633 5.086 -7.91 1 98.38 78 PRO B N 1
ATOM 1584 C CA . PRO B 1 78 ? -11.961 6.242 -8.508 1 98.38 78 PRO B CA 1
ATOM 1585 C C . PRO B 1 78 ? -11.094 7.004 -7.512 1 98.38 78 PRO B C 1
ATOM 1587 O O . PRO B 1 78 ? -9.961 7.383 -7.832 1 98.38 78 PRO B O 1
ATOM 1590 N N . ALA B 1 79 ? -11.586 7.191 -6.316 1 98.69 79 ALA B N 1
ATOM 1591 C CA . ALA B 1 79 ? -10.812 7.887 -5.289 1 98.69 79 ALA B CA 1
ATOM 1592 C C . ALA B 1 79 ? -9.586 7.07 -4.875 1 98.69 79 ALA B C 1
ATOM 1594 O O . ALA B 1 79 ? -8.508 7.625 -4.672 1 98.69 79 ALA B O 1
ATOM 1595 N N . LEU B 1 80 ? -9.742 5.773 -4.762 1 98.88 80 LEU B N 1
ATOM 1596 C CA . LEU B 1 80 ? -8.641 4.879 -4.426 1 98.88 80 LEU B CA 1
ATOM 1597 C C . LEU B 1 80 ? -7.559 4.926 -5.496 1 98.88 80 LEU B C 1
ATOM 1599 O O . LEU B 1 80 ? -6.367 4.969 -5.18 1 98.88 80 LEU B O 1
ATOM 1603 N N . GLY B 1 81 ? -8.016 4.867 -6.746 1 98.88 81 GLY B N 1
ATOM 1604 C CA . GLY B 1 81 ? -7.074 4.922 -7.855 1 98.88 81 GLY B CA 1
ATOM 1605 C C . GLY B 1 81 ? -6.273 6.207 -7.898 1 98.88 81 GLY B C 1
ATOM 1606 O O . GLY B 1 81 ? -5.066 6.188 -8.141 1 98.88 81 GLY B O 1
ATOM 1607 N N . HIS B 1 82 ? -6.98 7.32 -7.68 1 98.81 82 HIS B N 1
ATOM 1608 C CA . HIS B 1 82 ? -6.316 8.617 -7.672 1 98.81 82 HIS B CA 1
ATOM 1609 C C . HIS B 1 82 ? -5.312 8.711 -6.527 1 98.81 82 HIS B C 1
ATOM 1611 O O . HIS B 1 82 ? -4.246 9.312 -6.68 1 98.81 82 HIS B O 1
ATOM 1617 N N . LEU B 1 83 ? -5.652 8.148 -5.426 1 98.81 83 LEU B N 1
ATOM 1618 C CA . LEU B 1 83 ? -4.773 8.117 -4.258 1 98.81 83 LEU B CA 1
ATOM 1619 C C . LEU B 1 83 ? -3.438 7.469 -4.602 1 98.81 83 LEU B C 1
ATOM 1621 O O . LEU B 1 83 ? -2.377 8.031 -4.324 1 98.81 83 LEU B O 1
ATOM 1625 N N . LEU B 1 84 ? -3.434 6.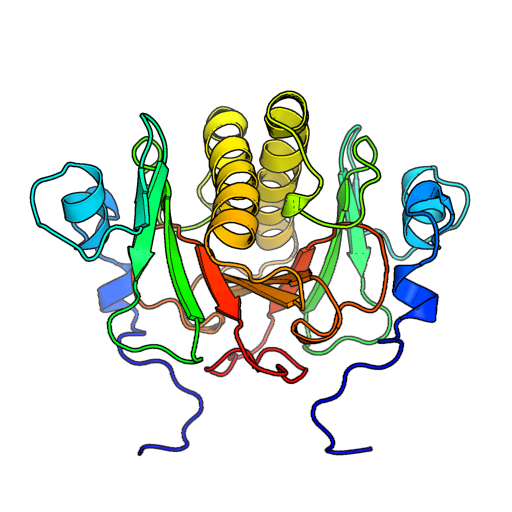281 -5.238 1 98.88 84 LEU B N 1
ATOM 1626 C CA . LEU B 1 84 ? -2.219 5.57 -5.621 1 98.88 84 LEU B CA 1
ATOM 1627 C C . LEU B 1 84 ? -1.479 6.312 -6.727 1 98.88 84 LEU B C 1
ATOM 1629 O O . LEU B 1 84 ? -0.248 6.375 -6.727 1 98.88 84 LEU B O 1
ATOM 1633 N N . PHE B 1 85 ? -2.236 6.887 -7.664 1 98.88 85 PHE B N 1
ATOM 1634 C CA . PHE B 1 85 ? -1.622 7.676 -8.727 1 98.88 85 PHE B CA 1
ATOM 1635 C C . PHE B 1 85 ? -0.814 8.828 -8.141 1 98.88 85 PHE B C 1
ATOM 1637 O O . PHE B 1 85 ? 0.342 9.039 -8.516 1 98.88 85 PHE B O 1
ATOM 1644 N N . VAL B 1 86 ? -1.4 9.531 -7.195 1 98.94 86 VAL B N 1
ATOM 1645 C CA . VAL B 1 86 ? -0.738 10.664 -6.562 1 98.94 86 VAL B CA 1
ATOM 1646 C C . VAL B 1 86 ? 0.492 10.18 -5.797 1 98.94 86 VAL B C 1
ATOM 1648 O O . VAL B 1 86 ? 1.515 10.867 -5.754 1 98.94 86 VAL B O 1
ATOM 1651 N N . ALA B 1 87 ? 0.414 9.008 -5.184 1 98.94 87 ALA B N 1
ATOM 1652 C CA . ALA B 1 87 ? 1.59 8.461 -4.512 1 98.94 87 ALA B CA 1
ATOM 1653 C C . ALA B 1 87 ? 2.777 8.375 -5.465 1 98.94 87 ALA B C 1
ATOM 1655 O O . ALA B 1 87 ? 3.91 8.672 -5.086 1 98.94 87 ALA B O 1
ATOM 1656 N N . GLY B 1 88 ? 2.51 7.938 -6.688 1 98.88 88 GLY B N 1
ATOM 1657 C CA . GLY B 1 88 ? 3.561 7.914 -7.691 1 98.88 88 GLY B CA 1
ATOM 1658 C C . GLY B 1 88 ? 4.125 9.289 -8 1 98.88 88 GLY B C 1
ATOM 1659 O O . GLY B 1 88 ? 5.34 9.445 -8.148 1 98.88 88 GLY B O 1
ATOM 1660 N N . GLN B 1 89 ? 3.229 10.258 -8.062 1 98.81 89 GLN B N 1
ATOM 1661 C CA . GLN B 1 89 ? 3.648 11.625 -8.328 1 98.81 89 GLN B CA 1
ATOM 1662 C C . GLN B 1 89 ? 4.516 12.164 -7.191 1 98.81 89 GLN B C 1
ATOM 1664 O O . GLN B 1 89 ? 5.52 12.844 -7.438 1 98.81 89 GLN B O 1
ATOM 1669 N N . VAL B 1 90 ? 4.129 11.906 -5.992 1 98.88 90 VAL B N 1
ATOM 1670 C CA . VAL B 1 90 ? 4.867 12.367 -4.82 1 98.88 90 VAL B CA 1
ATOM 1671 C C . VAL B 1 90 ? 6.25 11.727 -4.789 1 98.88 90 VAL B C 1
ATOM 1673 O O . VAL B 1 90 ? 7.242 12.383 -4.469 1 98.88 90 VAL B O 1
ATOM 1676 N N . ALA B 1 91 ? 6.352 10.43 -5.129 1 98.94 91 ALA B N 1
ATOM 1677 C CA . ALA B 1 91 ? 7.637 9.742 -5.172 1 98.94 91 ALA B CA 1
ATOM 1678 C C . ALA B 1 91 ? 8.594 10.438 -6.141 1 98.94 91 ALA B C 1
ATOM 1680 O O . ALA B 1 91 ? 9.781 10.609 -5.836 1 98.94 91 ALA B O 1
ATOM 1681 N N . LYS B 1 92 ? 8.07 10.766 -7.312 1 98.81 92 LYS B N 1
ATOM 1682 C CA . LYS B 1 92 ? 8.875 11.477 -8.297 1 98.81 92 LYS B CA 1
ATOM 1683 C C . LYS B 1 92 ? 9.289 12.852 -7.781 1 98.81 92 LYS B C 1
ATOM 1685 O O . LYS B 1 92 ? 10.461 13.227 -7.859 1 98.81 92 LYS B O 1
ATOM 1690 N N . GLN B 1 93 ? 8.32 13.594 -7.277 1 98.75 93 GLN B N 1
ATOM 1691 C CA . GLN B 1 93 ? 8.531 14.953 -6.801 1 98.75 93 GLN B CA 1
ATOM 1692 C C . GLN B 1 93 ? 9.594 15 -5.703 1 98.75 93 GLN B C 1
ATOM 1694 O O . GLN B 1 93 ? 10.398 15.93 -5.652 1 98.75 93 GLN B O 1
ATOM 1699 N N . GLU B 1 94 ? 9.594 14 -4.84 1 98.62 94 GLU B N 1
ATOM 1700 C CA . GLU B 1 94 ? 10.461 13.984 -3.668 1 98.62 94 GLU B CA 1
ATOM 1701 C C . GLU B 1 94 ? 11.742 13.195 -3.932 1 98.62 94 GLU B C 1
ATOM 1703 O O . GLU B 1 94 ? 12.484 12.891 -3.002 1 98.62 94 GLU B O 1
ATOM 1708 N N . ASP B 1 95 ? 11.984 12.789 -5.18 1 98.38 95 ASP B N 1
ATOM 1709 C CA . ASP B 1 95 ? 13.203 12.133 -5.641 1 98.38 95 ASP B CA 1
ATOM 1710 C C . ASP B 1 95 ? 13.453 10.828 -4.883 1 98.38 95 ASP B C 1
ATOM 1712 O O . ASP B 1 95 ? 14.531 10.625 -4.328 1 98.38 95 ASP B O 1
ATOM 1716 N N . LEU B 1 96 ? 12.43 9.984 -4.906 1 98.69 96 LEU B N 1
ATOM 1717 C CA . LEU B 1 96 ? 12.523 8.727 -4.176 1 98.69 96 LEU B CA 1
ATOM 1718 C C . LEU B 1 96 ? 12.625 7.547 -5.137 1 98.69 96 LEU B C 1
ATOM 1720 O O . LEU B 1 96 ? 12.281 6.418 -4.781 1 98.69 96 LEU B O 1
ATOM 1724 N N . LEU B 1 97 ? 13.117 7.727 -6.305 1 97.88 97 LEU B N 1
ATOM 1725 C CA . LEU B 1 97 ? 13.023 6.715 -7.348 1 97.88 97 LEU B CA 1
ATOM 1726 C C . LEU B 1 97 ? 14.117 5.66 -7.188 1 97.88 97 LEU B C 1
ATOM 1728 O O . LEU B 1 97 ? 14.07 4.609 -7.828 1 97.88 97 LEU B O 1
ATOM 1732 N N . ASP B 1 98 ? 15.086 5.922 -6.223 1 97.31 98 ASP B N 1
ATOM 1733 C CA . ASP B 1 98 ? 15.992 4.848 -5.824 1 97.31 98 ASP B CA 1
ATOM 1734 C C . ASP B 1 98 ? 15.227 3.715 -5.141 1 97.31 98 ASP B C 1
ATOM 1736 O O . ASP B 1 98 ? 15.711 2.582 -5.082 1 97.31 98 ASP B O 1
ATOM 1740 N N . GLY B 1 99 ? 14.117 4.133 -4.535 1 98.5 99 GLY B N 1
ATOM 1741 C CA . GLY B 1 99 ? 13.227 3.154 -3.924 1 98.5 99 GLY B CA 1
ATOM 1742 C C . GLY B 1 99 ? 12.43 3.717 -2.766 1 98.5 99 GLY B C 1
ATOM 1743 O O . GLY B 1 99 ? 12.859 4.66 -2.104 1 98.5 99 GLY B O 1
ATOM 1744 N N . TYR B 1 100 ? 11.312 3.148 -2.549 1 98.88 100 TYR B N 1
ATOM 1745 C CA . TYR B 1 100 ? 10.406 3.502 -1.462 1 98.88 100 TYR B CA 1
ATOM 1746 C C . TYR B 1 100 ? 9.398 2.391 -1.21 1 98.88 100 TYR B C 1
ATOM 1748 O O . TYR B 1 100 ? 9.336 1.416 -1.965 1 98.88 100 TYR B O 1
ATOM 1756 N N . ARG B 1 101 ? 8.695 2.559 -0.116 1 98.94 101 ARG B N 1
ATOM 1757 C CA . ARG B 1 101 ? 7.66 1.608 0.281 1 98.94 101 ARG B CA 1
ATOM 1758 C C . ARG B 1 101 ? 6.352 2.326 0.606 1 98.94 101 ARG B C 1
ATOM 1760 O O . ARG B 1 101 ? 6.352 3.336 1.312 1 98.94 101 ARG B O 1
ATOM 1767 N N . LEU B 1 102 ? 5.258 1.916 -0.055 1 98.94 102 LEU B N 1
ATOM 1768 C CA . LEU B 1 102 ? 3.926 2.348 0.356 1 98.94 102 LEU B CA 1
ATOM 1769 C C . LEU B 1 102 ? 3.312 1.357 1.34 1 98.94 102 LEU B C 1
ATOM 1771 O O . LEU B 1 102 ? 3.371 0.145 1.125 1 98.94 102 LEU B O 1
ATOM 1775 N N . VAL B 1 103 ? 2.738 1.882 2.453 1 98.94 103 VAL B N 1
ATOM 1776 C CA . VAL B 1 103 ? 2.195 1.038 3.512 1 98.94 103 VAL B CA 1
ATOM 1777 C C . VAL B 1 103 ? 0.8 1.527 3.896 1 98.94 103 VAL B C 1
ATOM 1779 O O . VAL B 1 103 ? 0.593 2.723 4.113 1 98.94 103 VAL B O 1
ATOM 1782 N N . ILE B 1 104 ? -0.154 0.655 3.896 1 98.94 104 ILE B N 1
ATOM 1783 C CA . ILE B 1 104 ? -1.477 0.9 4.461 1 98.94 104 ILE B CA 1
ATOM 1784 C C . ILE B 1 104 ? -1.729 -0.059 5.621 1 98.94 104 ILE B C 1
ATOM 1786 O O . ILE B 1 104 ? -1.791 -1.275 5.426 1 98.94 104 ILE B O 1
ATOM 1790 N N . ASN B 1 105 ? -1.827 0.463 6.812 1 98.81 105 ASN B N 1
ATOM 1791 C CA . ASN B 1 105 ? -2.109 -0.317 8.016 1 98.81 105 ASN B CA 1
ATOM 1792 C C . ASN B 1 105 ? -3.605 -0.359 8.312 1 98.81 105 ASN B C 1
ATOM 1794 O O . ASN B 1 105 ? -4.285 0.668 8.258 1 98.81 105 ASN B O 1
ATOM 1798 N N . SER B 1 106 ? -4.07 -1.52 8.578 1 98.75 106 SER B N 1
ATOM 1799 C CA . SER B 1 106 ? -5.477 -1.655 8.938 1 98.75 106 SER B CA 1
ATOM 1800 C C . SER B 1 106 ? -5.637 -2.457 10.227 1 98.75 106 SER B C 1
ATOM 1802 O O . SER B 1 106 ? -5.047 -3.529 10.375 1 98.75 106 SER B O 1
ATOM 1804 N N . GLY B 1 107 ? -6.406 -1.943 11.172 1 98.5 107 GLY B N 1
ATOM 1805 C CA . GLY B 1 107 ? -6.75 -2.668 12.391 1 98.5 107 GLY B CA 1
ATOM 1806 C C . GLY B 1 107 ? -5.598 -2.766 13.367 1 98.5 107 GLY B C 1
ATOM 1807 O O . GLY B 1 107 ? -4.5 -2.273 13.102 1 98.5 107 GLY B O 1
ATOM 1808 N N . ILE B 1 108 ? -5.895 -3.424 14.508 1 98.12 108 ILE B N 1
ATOM 1809 C CA . ILE B 1 108 ? -4.949 -3.529 15.617 1 98.12 108 ILE B CA 1
ATOM 1810 C C . ILE B 1 108 ? -3.732 -4.344 15.18 1 98.12 108 ILE B C 1
ATOM 1812 O O . ILE B 1 108 ? -2.59 -3.92 15.383 1 98.12 108 ILE B O 1
ATOM 1816 N N . HIS B 1 109 ? -3.914 -5.445 14.516 1 98.19 109 HIS B N 1
ATOM 1817 C CA . HIS B 1 109 ? -2.809 -6.297 14.094 1 98.19 109 HIS B CA 1
ATOM 1818 C C . HIS B 1 109 ? -1.934 -5.594 13.062 1 98.19 109 HIS B C 1
ATOM 1820 O O . HIS B 1 109 ? -0.729 -5.844 12.992 1 98.19 109 HIS B O 1
ATOM 1826 N N . GLY B 1 110 ? -2.557 -4.68 12.266 1 98.44 110 GLY B N 1
ATOM 1827 C CA . GLY B 1 110 ? -1.808 -3.932 11.273 1 98.44 110 GLY B CA 1
ATOM 1828 C C . GLY B 1 110 ? -1.111 -2.711 11.844 1 98.44 110 GLY B C 1
ATOM 1829 O O . GLY B 1 110 ? -0.376 -2.02 11.133 1 98.44 110 GLY B O 1
ATOM 1830 N N . GLN B 1 111 ? -1.418 -2.412 13.133 1 98.31 111 GLN B N 1
ATOM 1831 C CA . GLN B 1 111 ? -0.837 -1.273 13.836 1 98.31 111 GLN B CA 1
ATOM 1832 C C . GLN B 1 111 ? -1.394 0.045 13.305 1 98.31 111 GLN B C 1
ATOM 1834 O O . GLN B 1 111 ? -0.653 1.016 13.141 1 98.31 111 GLN B O 1
ATOM 1839 N N . GLN B 1 112 ? -2.617 0.044 12.938 1 98.56 112 GLN B N 1
ATOM 1840 C CA . GLN B 1 112 ? -3.297 1.272 12.539 1 98.56 112 GLN B CA 1
ATOM 1841 C C . GLN B 1 112 ? -3.545 2.18 13.742 1 98.56 112 GLN B C 1
ATOM 1843 O O . GLN B 1 112 ? -4.172 1.766 14.719 1 98.56 112 GLN B O 1
ATOM 1848 N N . SER B 1 113 ? -3.111 3.43 13.617 1 97.69 113 SER B N 1
ATOM 1849 C CA . SER B 1 113 ? -3.227 4.324 14.766 1 97.69 113 SER B CA 1
ATOM 1850 C C . SER B 1 113 ? -4.277 5.402 14.523 1 97.69 113 SER B C 1
ATOM 1852 O O . SER B 1 113 ? -4.762 6.027 15.477 1 97.69 113 SER B O 1
ATOM 1854 N N . ILE B 1 114 ? -4.551 5.727 13.297 1 98.19 114 ILE B N 1
ATOM 1855 C CA . ILE B 1 114 ? -5.535 6.73 12.914 1 98.19 114 ILE B CA 1
ATOM 1856 C C . ILE B 1 114 ? -6.625 6.086 12.055 1 98.19 114 ILE B C 1
ATOM 1858 O O . ILE B 1 114 ? -6.328 5.434 11.055 1 98.19 114 ILE B O 1
ATOM 1862 N N . ASN B 1 115 ? -7.883 6.219 12.5 1 98.62 115 ASN B N 1
ATOM 1863 C CA . ASN B 1 115 ? -8.992 5.641 11.75 1 98.62 115 ASN B CA 1
ATOM 1864 C C . ASN B 1 115 ? -9.375 6.512 10.555 1 98.62 115 ASN B C 1
ATOM 1866 O O . ASN B 1 115 ? -10.484 7.043 10.5 1 98.62 115 ASN B O 1
ATOM 1870 N N . TYR B 1 116 ? -8.523 6.605 9.664 1 98.88 116 TYR B N 1
ATOM 1871 C CA . TYR B 1 116 ? -8.617 7.281 8.375 1 98.88 116 TYR B CA 1
ATOM 1872 C C . TYR B 1 116 ? -7.691 6.641 7.352 1 98.88 116 TYR B C 1
ATOM 1874 O O . TYR B 1 116 ? -6.473 6.617 7.535 1 98.88 116 TYR B O 1
ATOM 1882 N N . LEU B 1 117 ? -8.297 6.094 6.305 1 98.88 117 LEU B N 1
ATOM 1883 C CA . LEU B 1 117 ? -7.504 5.418 5.285 1 98.88 117 LEU B CA 1
ATOM 1884 C C . LEU B 1 117 ? -6.398 6.332 4.766 1 98.88 117 LEU B C 1
ATOM 1886 O O . LEU B 1 117 ? -6.664 7.461 4.352 1 98.88 117 LEU B O 1
ATOM 1890 N N . HIS B 1 118 ? -5.16 5.883 4.852 1 98.94 118 HIS B N 1
ATOM 1891 C CA . HIS B 1 118 ? -4.035 6.676 4.367 1 98.94 118 HIS B CA 1
ATOM 1892 C C . HIS B 1 118 ? -2.854 5.789 4 1 98.94 118 HIS B C 1
ATOM 1894 O O . HIS B 1 118 ? -2.732 4.668 4.504 1 98.94 118 HIS B O 1
ATOM 1900 N N . ILE B 1 119 ? -2.037 6.336 3.121 1 98.94 119 ILE B N 1
ATOM 1901 C CA . ILE B 1 119 ? -0.816 5.668 2.686 1 98.94 119 ILE B CA 1
ATOM 1902 C C . ILE B 1 119 ? 0.39 6.281 3.391 1 98.94 119 ILE B C 1
ATOM 1904 O O . ILE B 1 119 ? 0.542 7.508 3.418 1 98.94 119 ILE B O 1
ATOM 1908 N N . HIS B 1 120 ? 1.191 5.449 4.051 1 98.94 120 HIS B N 1
ATOM 1909 C CA . HIS B 1 120 ? 2.553 5.848 4.391 1 98.94 120 HIS B CA 1
ATOM 1910 C C . HIS B 1 120 ? 3.494 5.66 3.207 1 98.94 120 HIS B C 1
ATOM 1912 O O . HIS B 1 120 ? 3.572 4.57 2.637 1 98.94 120 HIS B O 1
ATOM 1918 N N . MET B 1 121 ? 4.148 6.672 2.773 1 98.94 121 MET B N 1
ATOM 1919 C CA . MET B 1 121 ? 5.273 6.559 1.85 1 98.94 121 MET B CA 1
ATOM 1920 C C . MET B 1 121 ? 6.602 6.695 2.588 1 98.94 121 MET B C 1
ATOM 1922 O O . MET B 1 121 ? 6.91 7.758 3.127 1 98.94 121 MET B O 1
ATOM 1926 N N . ILE B 1 122 ? 7.367 5.648 2.604 1 98.81 122 ILE B N 1
ATOM 1927 C CA . ILE B 1 122 ? 8.602 5.582 3.371 1 98.81 122 ILE B CA 1
ATOM 1928 C C . ILE B 1 122 ? 9.781 5.34 2.43 1 98.81 122 ILE B C 1
ATOM 1930 O O . ILE B 1 122 ? 9.727 4.461 1.568 1 98.81 122 ILE B O 1
ATOM 1934 N N . GLY B 1 123 ? 10.82 6.133 2.516 1 98.56 123 GLY B N 1
ATOM 1935 C CA . GLY B 1 123 ? 11.984 6.02 1.647 1 98.56 123 GLY B CA 1
ATOM 1936 C C . GLY B 1 123 ? 13.156 6.867 2.104 1 98.56 123 GLY B C 1
ATOM 1937 O O . GLY B 1 123 ? 13.242 7.238 3.275 1 98.56 123 GLY B O 1
ATOM 1938 N N . GLY B 1 124 ? 14.109 7.047 1.218 1 98.38 124 GLY B N 1
ATOM 1939 C CA . GLY B 1 124 ? 15.289 7.844 1.516 1 98.38 124 GLY B CA 1
ATOM 1940 C C . GLY B 1 124 ? 16.391 7.051 2.186 1 98.38 124 GLY B C 1
ATOM 1941 O O . GLY B 1 124 ? 17.391 7.621 2.621 1 98.38 124 GLY B O 1
ATOM 1942 N N . ARG B 1 125 ? 16.281 5.801 2.332 1 97.94 125 ARG B N 1
ATOM 1943 C CA . ARG B 1 125 ? 17.25 4.855 2.854 1 97.94 125 ARG B CA 1
ATOM 1944 C C . ARG B 1 125 ? 16.984 3.443 2.35 1 97.94 125 ARG B C 1
ATOM 1946 O O . ARG B 1 125 ? 15.922 3.176 1.784 1 97.94 125 ARG B O 1
ATOM 1953 N N . GLN B 1 126 ? 17.953 2.592 2.5 1 98.06 126 GLN B N 1
ATOM 1954 C CA . GLN B 1 126 ? 17.734 1.172 2.25 1 98.06 126 GLN B CA 1
ATOM 1955 C C . GLN B 1 126 ? 16.781 0.578 3.291 1 98.06 126 GLN B C 1
ATOM 1957 O O . GLN B 1 126 ? 17.109 0.528 4.477 1 98.06 126 GLN B O 1
ATOM 1962 N N . LEU B 1 127 ? 15.641 0.122 2.838 1 97.94 127 LEU B N 1
ATOM 1963 C CA . LEU B 1 127 ? 14.672 -0.476 3.752 1 97.94 127 LEU B CA 1
ATOM 1964 C C . LEU B 1 127 ? 14.953 -1.962 3.943 1 97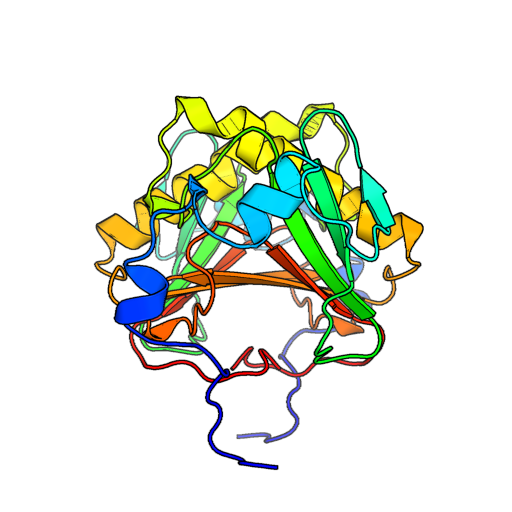.94 127 LEU B C 1
ATOM 1966 O O . LEU B 1 127 ? 15.695 -2.566 3.162 1 97.94 127 LEU B O 1
ATOM 1970 N N . LYS B 1 128 ? 14.32 -2.473 4.992 1 97.06 128 LYS B N 1
ATOM 1971 C CA . LYS B 1 128 ? 14.531 -3.881 5.305 1 97.06 128 LYS B CA 1
ATOM 1972 C C . LYS B 1 128 ? 13.273 -4.699 5.051 1 97.06 128 LYS B C 1
ATOM 1974 O O . LYS B 1 128 ? 12.188 -4.141 4.887 1 97.06 128 LYS B O 1
ATOM 1979 N N . TRP B 1 129 ? 13.367 -5.961 4.977 1 96.75 129 TRP B N 1
ATOM 1980 C CA . TRP B 1 129 ? 12.312 -6.953 4.816 1 96.75 129 TRP B CA 1
ATOM 1981 C C . TRP B 1 129 ? 12.414 -8.039 5.879 1 96.75 129 TRP B C 1
ATOM 1983 O O . TRP B 1 129 ? 13.516 -8.508 6.191 1 96.75 129 TRP B O 1
ATOM 1993 N N . PRO B 1 130 ? 11.375 -8.469 6.535 1 96.94 130 PRO B N 1
ATOM 1994 C CA . PRO B 1 130 ? 9.984 -8.172 6.188 1 96.94 130 PRO B CA 1
ATOM 1995 C C . PRO B 1 130 ? 9.531 -6.801 6.676 1 96.94 130 PRO B C 1
ATOM 1997 O O . PRO B 1 130 ? 10.258 -6.137 7.426 1 96.94 130 PRO B O 1
ATOM 2000 N N . PRO B 1 131 ? 8.406 -6.359 6.227 1 96.62 131 PRO B N 1
ATOM 2001 C CA . PRO B 1 131 ? 7.934 -5.023 6.586 1 96.62 131 PRO B CA 1
ATOM 2002 C C . PRO B 1 131 ? 7.219 -4.996 7.938 1 96.62 131 PRO B C 1
ATOM 2004 O O . PRO B 1 131 ? 6.125 -4.434 8.047 1 96.62 131 PRO B O 1
ATOM 2007 N N . GLY B 1 132 ? 7.879 -5.5 8.984 1 90.56 132 GLY B N 1
ATOM 2008 C CA . GLY B 1 132 ? 7.32 -5.516 10.328 1 90.56 132 GLY B CA 1
ATOM 2009 C C . GLY B 1 132 ? 6.645 -6.832 10.672 1 90.56 132 GLY B C 1
ATOM 2010 O O . GLY B 1 132 ? 6.418 -7.668 9.797 1 90.56 132 GLY B O 1
#

Foldseek 3Di:
DPPPPADPQQDPVQLPDQLCPWPVVCVLVVVDDAQWDDDDPFKTKGADPDAPAPGKIKIATSVDRFQDPVPDDPVCVVSVVVRVVVVVVSCVVVVFVVDWDWDWADHNVSNDRHRGTIIIIHGDDDDDPDPD/DPPPPADPQQDPVQLPDQLCPWPVVCVLVVVDDAQWDDDDPFKTKGADPDAPAPGKIKIATSVDRFQDPVPDDPVCVVSVVVRVVVVVVSCVVVVFVVDWDWDWADHNVSNDRHRGTIIIIHGPDDDDPDPD

pLDDT: mean 96.18, std 9.68, range [29.47, 98.94]

Organism: Naegleria gruberi (NCBI:txid5762)

Nearest PDB structures (foldseek):
  6d6j-assembly1_A  TM=9.588E-01  e=4.948E-11  Legionella pneumophila subsp. pneumophila str. Philadelphia 1
  3n1s-assembly1_B  TM=9.332E-01  e=2.689E-11  Escherichia coli
  3n1t-assembly2_E  TM=9.369E-01  e=6.314E-11  Escherichia coli
  8v1y-assembly1_D  TM=9.485E-01  e=1.235E-10  Escherichia coli
  4egu-assembly1_B  TM=9.483E-01  e=1.331E-09  Clostridioides difficile 630

Sequence (264 aa):
MSSSGEKPGVSADHLAVNPSETLFAKFARGELACAKVYEDDKTLAFKDINPQAPAHYLIISKVLQVGNVHSTTESDAPALGHLLFVAGQVAKQEDLLDGYRLVINSGIHGQQSINYLHIHMIGGRQLKWPPGMSSSGEKPGVSADHLAVNPSETLFAKFARGELACAKVYEDDKTLAFKDINPQAPAHYLIISKVLQVGNVHSTTESDAPALGHLLFVAGQVAKQEDLLDGYRLVINSGIHGQQSINYLHIHMIGGRQLKWPPG

Secondary structure (DSSP, 8-state):
---S-PPTT-SHHHHHS-GGGSHHHHHHTTSS---EEEE-SSEEEEE-SS-SSSEEEEEEESS---S-GGG--GGGHHHHHHHHHHHHHHHHHTT-TTEEEEEEEEETTTT--SSS-EEEEEESS---SS--/---S-PPTT-SHHHHHS-GGGSHHHHHHTTSS---EEEE-SSEEEEE-SS-SSSEEEEEEESS---S-GGG--GGGHHHHHHHHHHHHHHHHHTT-TTEEEEEEEEETTTT--SSS-EEEEEESS---SS--

Radius of gyration: 16.96 Å; Cα contacts (8 Å, |Δi|>4): 619; chains: 2; bounding box: 38×45×43 Å